Protein AF-A0A6V7VBD2-F1 (afdb_monomer_lite)

Foldseek 3Di:
DVVVVVVVVVVVVVVVVLVVVVVVLVVVLVVLLVVLVVLVVVLVVLQVVLVVVVVVVVVVPPDDDPVVVVVSVVSNLVSVLCVVLSVLVSVLSVVLSVLSVVLSVCVVPDPVVSVVSVVVSVVVSVVSVVVSVVSNCCSPPVSVVVVVVVVVVVCCVVVDDPPPPDDPDDDDDDDDDDADAPPVRHHPPPDPDVVVVVVVVVVVVVVVD

Organism: Meloidogyne enterolobii (NCBI:txid390850)

Structure (mmCIF, N/CA/C/O backbone):
data_AF-A0A6V7VBD2-F1
#
_entry.id   AF-A0A6V7VBD2-F1
#
loop_
_atom_site.group_PDB
_atom_site.id
_atom_site.type_symbol
_atom_site.label_atom_id
_atom_site.label_alt_id
_atom_site.label_comp_id
_atom_site.label_asym_id
_atom_site.label_entity_id
_atom_site.label_seq_id
_atom_site.pdbx_PDB_ins_code
_atom_site.Cartn_x
_atom_site.Cartn_y
_atom_site.Cartn_z
_atom_site.occupancy
_atom_site.B_iso_or_equiv
_atom_site.auth_seq_id
_atom_site.auth_comp_id
_atom_site.auth_asym_id
_atom_site.auth_atom_id
_atom_site.pdbx_PDB_model_num
ATOM 1 N N . MET A 1 1 ? 33.520 -13.425 -42.371 1.00 78.75 1 MET A N 1
ATOM 2 C CA . MET A 1 1 ? 32.574 -14.532 -42.103 1.00 78.75 1 MET A CA 1
ATOM 3 C C . MET A 1 1 ? 32.460 -14.861 -40.609 1.00 78.75 1 MET A C 1
ATOM 5 O O . MET A 1 1 ? 31.347 -14.909 -40.110 1.00 78.75 1 MET A O 1
ATOM 9 N N . PHE A 1 2 ? 33.562 -15.017 -39.861 1.00 81.12 2 PHE A N 1
ATOM 10 C CA . PHE A 1 2 ? 33.492 -15.293 -38.412 1.00 81.12 2 PHE A CA 1
ATOM 11 C C . PHE A 1 2 ? 32.883 -14.134 -37.589 1.00 81.12 2 PHE A C 1
ATOM 13 O O . PHE A 1 2 ? 31.961 -14.345 -36.810 1.00 81.12 2 PHE A O 1
ATOM 20 N N . LEU A 1 3 ? 33.304 -12.888 -37.846 1.00 81.69 3 LEU A N 1
ATOM 21 C CA . LEU A 1 3 ? 32.742 -11.686 -37.201 1.00 81.69 3 LEU A CA 1
ATOM 22 C C . LEU A 1 3 ? 31.244 -11.480 -37.484 1.00 81.69 3 LEU A C 1
ATOM 24 O O . LEU A 1 3 ? 30.490 -11.112 -36.589 1.00 81.69 3 LEU A O 1
ATOM 28 N N . SER A 1 4 ? 30.791 -11.750 -38.712 1.00 79.00 4 SER A N 1
ATOM 29 C CA . SER A 1 4 ? 29.371 -11.644 -39.073 1.00 79.00 4 SER A CA 1
ATOM 30 C C . SER A 1 4 ? 28.524 -12.712 -38.378 1.00 79.00 4 SER A C 1
ATOM 32 O O . SER A 1 4 ? 27.417 -12.417 -37.945 1.00 79.00 4 SER A O 1
ATOM 34 N N . PHE A 1 5 ? 29.059 -13.926 -38.211 1.00 83.31 5 PHE A N 1
ATOM 35 C CA . PHE A 1 5 ? 28.396 -14.994 -37.462 1.00 83.31 5 PHE A CA 1
ATOM 36 C C . PHE A 1 5 ? 28.310 -14.673 -35.961 1.00 83.31 5 PHE A C 1
ATOM 38 O O . PHE A 1 5 ? 27.252 -14.819 -35.358 1.00 83.31 5 PHE A O 1
ATOM 45 N N . GLN A 1 6 ? 29.391 -14.159 -35.367 1.00 81.12 6 GLN A N 1
ATOM 46 C CA . GLN A 1 6 ? 29.419 -13.769 -33.956 1.00 81.12 6 GLN A CA 1
ATOM 47 C C . GLN A 1 6 ? 28.469 -12.598 -33.651 1.00 81.12 6 GLN A C 1
ATOM 49 O O . GLN A 1 6 ? 27.805 -12.600 -32.613 1.00 81.12 6 GLN A O 1
ATOM 54 N N . ASN A 1 7 ? 28.368 -11.621 -34.560 1.00 81.06 7 ASN A N 1
ATOM 55 C CA . ASN A 1 7 ? 27.419 -10.516 -34.433 1.00 81.06 7 ASN A CA 1
ATOM 56 C C . ASN A 1 7 ? 25.972 -10.993 -34.570 1.00 81.06 7 ASN A C 1
ATOM 58 O O . ASN A 1 7 ? 25.157 -10.623 -33.732 1.00 81.06 7 ASN A O 1
ATOM 62 N N . ALA A 1 8 ? 25.671 -11.853 -35.551 1.00 72.56 8 ALA A N 1
ATOM 63 C CA . ALA A 1 8 ? 24.339 -12.431 -35.713 1.00 72.56 8 ALA A CA 1
ATOM 64 C C . ALA A 1 8 ? 23.919 -13.225 -34.467 1.00 72.56 8 ALA A C 1
ATOM 66 O O . ALA A 1 8 ? 22.863 -12.952 -33.915 1.00 72.56 8 ALA A O 1
ATOM 67 N N . TYR A 1 9 ? 24.781 -14.115 -33.960 1.00 73.19 9 TYR A N 1
ATOM 68 C CA . TYR A 1 9 ? 24.513 -14.906 -32.753 1.00 73.19 9 TYR A CA 1
ATOM 69 C C . TYR A 1 9 ? 24.272 -14.037 -31.509 1.00 73.19 9 TYR A C 1
ATOM 71 O O . TYR A 1 9 ? 23.343 -14.293 -30.745 1.00 73.19 9 TYR A O 1
ATOM 79 N N . ARG A 1 10 ? 25.077 -12.980 -31.306 1.00 73.12 10 ARG A N 1
ATOM 80 C CA . ARG A 1 10 ? 24.830 -12.006 -30.231 1.00 73.12 10 ARG A CA 1
ATOM 81 C C . ARG A 1 10 ? 23.472 -11.338 -30.406 1.00 73.12 10 ARG A C 1
ATOM 83 O O . ARG A 1 10 ? 22.739 -11.228 -29.435 1.00 73.12 10 ARG A O 1
ATOM 90 N N . GLN A 1 11 ? 23.127 -10.913 -31.617 1.00 74.12 11 GLN A N 1
ATOM 91 C CA . GLN A 1 11 ? 21.869 -10.222 -31.882 1.00 74.12 11 GLN A CA 1
ATOM 92 C C . GLN A 1 11 ? 20.648 -11.103 -31.585 1.00 74.12 11 GLN A C 1
ATOM 94 O O . GLN A 1 11 ? 19.707 -10.614 -30.968 1.00 74.12 11 GLN A O 1
ATOM 99 N N . THR A 1 12 ? 20.683 -12.394 -31.934 1.00 71.12 12 THR A N 1
ATOM 100 C CA . THR A 1 12 ? 19.608 -13.340 -31.592 1.00 71.12 12 THR A CA 1
ATOM 101 C C . THR A 1 12 ? 19.524 -13.573 -30.083 1.00 71.12 12 THR A C 1
ATOM 103 O O . THR A 1 12 ? 18.453 -13.439 -29.507 1.00 71.12 12 THR A O 1
ATOM 106 N N . TYR A 1 13 ? 20.658 -13.812 -29.412 1.00 73.00 13 TYR A N 1
ATOM 107 C CA . TYR A 1 13 ? 20.686 -14.054 -27.963 1.00 73.00 13 TYR A CA 1
ATOM 108 C C . TYR A 1 13 ? 20.242 -12.830 -27.137 1.00 73.00 13 TYR A C 1
ATOM 110 O O . TYR A 1 13 ? 19.531 -12.953 -26.137 1.00 73.00 13 TYR A O 1
ATOM 118 N N . TYR A 1 14 ? 20.635 -11.624 -27.557 1.00 74.12 14 TYR A N 1
ATOM 119 C CA . TYR A 1 14 ? 20.160 -10.383 -26.943 1.00 74.12 14 TYR A CA 1
ATOM 120 C C . TYR A 1 14 ? 18.686 -10.117 -27.273 1.00 74.12 14 TYR A C 1
ATOM 122 O O . TYR A 1 14 ? 17.970 -9.599 -26.427 1.00 74.12 14 TYR A O 1
ATOM 130 N N . GLY A 1 15 ? 18.214 -10.501 -28.462 1.00 74.25 15 GLY A N 1
ATOM 131 C CA . GLY A 1 15 ? 16.811 -10.362 -28.852 1.00 74.25 15 GLY A CA 1
ATOM 132 C C . GLY A 1 15 ? 15.881 -11.205 -27.981 1.00 74.25 15 GLY A C 1
ATOM 133 O O . GLY A 1 15 ? 14.932 -10.670 -27.408 1.00 74.25 15 GLY A O 1
ATOM 134 N N . ASP A 1 16 ? 16.207 -12.488 -27.817 1.00 73.38 16 ASP A N 1
ATOM 135 C CA . ASP A 1 16 ? 15.407 -13.419 -27.014 1.00 73.38 16 ASP A CA 1
ATOM 136 C C . ASP A 1 16 ? 15.411 -13.023 -25.527 1.00 73.38 16 ASP A C 1
ATOM 138 O O . ASP A 1 16 ? 14.357 -12.947 -24.898 1.00 73.38 16 ASP A O 1
ATOM 142 N N . SER A 1 17 ? 16.572 -12.645 -24.975 1.00 78.62 17 SER A N 1
ATOM 143 C CA . SER A 1 17 ? 16.652 -12.207 -23.572 1.00 78.62 17 SER A CA 1
ATOM 144 C C . SER A 1 17 ? 15.917 -10.889 -23.298 1.00 78.62 17 SER A C 1
ATOM 146 O O . SER A 1 17 ? 15.304 -10.741 -22.242 1.00 78.62 17 SER A O 1
ATOM 148 N N . VAL A 1 18 ? 15.924 -9.932 -24.232 1.00 76.50 18 VAL A N 1
ATOM 149 C CA . VAL A 1 18 ? 15.164 -8.678 -24.089 1.00 76.50 18 VAL A CA 1
ATOM 150 C C . VAL A 1 18 ? 13.659 -8.935 -24.159 1.00 76.50 18 VAL A C 1
ATOM 152 O O . VAL A 1 18 ? 12.911 -8.341 -23.380 1.00 76.50 18 VAL A O 1
ATOM 155 N N . PHE A 1 19 ? 13.212 -9.830 -25.045 1.00 78.94 19 PHE A N 1
ATOM 156 C CA . PHE A 1 19 ? 11.803 -10.209 -25.138 1.00 78.94 19 PHE A CA 1
ATOM 157 C C . PHE A 1 19 ? 11.305 -10.864 -23.845 1.00 78.94 19 PHE A C 1
ATOM 159 O O . PHE A 1 19 ? 10.278 -10.442 -23.312 1.00 78.94 19 PHE A O 1
ATOM 166 N N . ASP A 1 20 ? 12.055 -11.820 -23.292 1.00 79.25 20 ASP A N 1
ATOM 167 C CA . ASP A 1 20 ? 11.691 -12.496 -22.043 1.00 79.25 20 ASP A CA 1
ATOM 168 C C . ASP A 1 20 ? 11.624 -11.522 -20.859 1.00 79.25 20 ASP A C 1
ATOM 170 O O . ASP A 1 20 ? 10.686 -11.565 -20.057 1.00 79.25 20 ASP A O 1
ATOM 174 N N . VAL A 1 21 ? 12.579 -10.590 -20.766 1.00 77.50 21 VAL A N 1
ATOM 175 C CA . VAL A 1 21 ? 12.588 -9.549 -19.725 1.00 77.50 21 VAL A CA 1
ATOM 176 C C . VAL A 1 21 ? 11.404 -8.596 -19.887 1.00 77.50 21 VAL A C 1
ATOM 178 O O . VAL A 1 21 ? 10.741 -8.266 -18.899 1.00 77.50 21 VAL A O 1
ATOM 181 N N . ALA A 1 22 ? 11.095 -8.167 -21.113 1.00 80.88 22 ALA A N 1
ATOM 182 C CA . ALA A 1 22 ? 9.957 -7.296 -21.387 1.00 80.88 22 ALA A CA 1
ATOM 183 C C . ALA A 1 22 ? 8.626 -7.991 -21.059 1.00 80.88 22 ALA A C 1
ATOM 185 O O . ALA A 1 22 ? 7.777 -7.411 -20.378 1.00 80.88 22 ALA A O 1
ATOM 186 N N . LEU A 1 23 ? 8.470 -9.252 -21.470 1.00 84.75 23 LEU A N 1
ATOM 187 C CA . LEU A 1 23 ? 7.291 -10.064 -21.187 1.00 84.75 23 LEU A CA 1
ATOM 188 C C . LEU A 1 23 ? 7.122 -10.289 -19.680 1.00 84.75 23 LEU A C 1
ATOM 190 O O . LEU A 1 23 ? 6.044 -10.041 -19.141 1.00 84.75 23 LEU A O 1
ATOM 194 N N . GLY A 1 24 ? 8.188 -10.686 -18.980 1.00 82.56 24 GLY A N 1
ATOM 195 C CA . GLY A 1 24 ? 8.179 -10.860 -17.528 1.00 82.56 24 GLY A CA 1
ATOM 196 C C . GLY A 1 24 ? 7.851 -9.566 -16.777 1.00 82.56 24 GLY A C 1
ATOM 197 O O . GLY A 1 24 ? 7.107 -9.587 -15.792 1.00 82.56 24 GLY A O 1
ATOM 198 N N . THR A 1 25 ? 8.325 -8.422 -17.277 1.00 82.12 25 THR A N 1
ATOM 199 C CA . THR A 1 25 ? 8.016 -7.107 -16.701 1.00 82.12 25 THR A CA 1
ATOM 200 C C . THR A 1 25 ? 6.545 -6.744 -16.900 1.00 82.12 25 THR A C 1
ATOM 202 O O . THR A 1 25 ? 5.877 -6.360 -15.940 1.00 82.12 25 THR A O 1
ATOM 205 N N . LEU A 1 26 ? 6.002 -6.939 -18.106 1.00 85.25 26 LEU A N 1
ATOM 206 C CA . LEU A 1 26 ? 4.584 -6.707 -18.396 1.00 85.25 26 LEU A CA 1
ATOM 207 C C . LEU A 1 26 ? 3.674 -7.608 -17.557 1.00 85.25 26 LEU A C 1
ATOM 209 O O . LEU A 1 26 ? 2.723 -7.112 -16.955 1.00 85.25 26 LEU A O 1
ATOM 213 N N . ILE A 1 27 ? 3.978 -8.908 -17.468 1.00 88.62 27 ILE A N 1
ATOM 214 C CA . ILE A 1 27 ? 3.218 -9.857 -16.640 1.00 88.62 27 ILE A CA 1
ATOM 215 C C . ILE A 1 27 ? 3.216 -9.397 -15.182 1.00 88.62 27 ILE A C 1
ATOM 217 O O . ILE A 1 27 ? 2.157 -9.354 -14.557 1.00 88.62 27 ILE A O 1
ATOM 221 N N . THR A 1 28 ? 4.379 -9.002 -14.657 1.00 85.50 28 THR A N 1
ATOM 222 C CA . THR A 1 28 ? 4.499 -8.479 -13.291 1.00 85.50 28 THR A CA 1
ATOM 223 C C . THR A 1 28 ? 3.626 -7.241 -13.087 1.00 85.50 28 THR A C 1
ATOM 225 O O . THR A 1 28 ? 2.872 -7.206 -12.121 1.00 85.50 28 THR A O 1
ATOM 228 N N . ILE A 1 29 ? 3.674 -6.265 -14.001 1.00 86.62 29 ILE A N 1
ATOM 229 C CA . ILE A 1 29 ? 2.894 -5.019 -13.921 1.00 86.62 29 ILE A CA 1
ATOM 230 C C . ILE A 1 29 ? 1.386 -5.290 -13.955 1.00 86.62 29 ILE A C 1
ATOM 232 O O . ILE A 1 29 ? 0.634 -4.767 -13.132 1.00 86.62 29 ILE A O 1
ATOM 236 N N . TYR A 1 30 ? 0.918 -6.103 -14.903 1.00 89.12 30 TYR A N 1
ATOM 237 C CA . TYR A 1 30 ? -0.504 -6.435 -14.985 1.00 89.12 30 TYR A CA 1
ATOM 238 C C . TYR A 1 30 ? -0.957 -7.241 -13.768 1.00 89.12 30 TYR A C 1
ATOM 240 O O . TYR A 1 30 ? -2.042 -6.992 -13.243 1.00 89.12 30 TYR A O 1
ATOM 248 N N . GLY A 1 31 ? -0.113 -8.155 -13.283 1.00 89.75 31 GLY A N 1
ATOM 249 C CA . GLY A 1 31 ? -0.354 -8.914 -12.063 1.00 89.75 31 GLY A CA 1
ATOM 250 C C . GLY A 1 31 ? -0.501 -8.010 -10.839 1.00 89.75 31 GLY A C 1
ATOM 251 O O . GLY A 1 31 ? -1.504 -8.100 -10.132 1.00 89.75 31 GLY A O 1
ATOM 252 N N . THR A 1 32 ? 0.444 -7.097 -10.598 1.00 88.12 32 THR A N 1
ATOM 253 C CA . THR A 1 32 ? 0.388 -6.176 -9.450 1.00 88.12 32 THR A CA 1
ATOM 254 C C . THR A 1 32 ? -0.802 -5.226 -9.524 1.00 88.12 32 THR A C 1
ATOM 256 O O . THR A 1 32 ? -1.473 -5.025 -8.511 1.00 88.12 32 THR A O 1
ATOM 259 N N . LEU A 1 33 ? -1.125 -4.686 -10.704 1.00 89.25 33 LEU A N 1
ATOM 260 C CA . LEU A 1 33 ? -2.315 -3.850 -10.891 1.00 89.25 33 LEU A CA 1
ATOM 261 C C . LEU A 1 33 ? -3.610 -4.631 -10.639 1.00 89.25 33 LEU A C 1
ATOM 263 O O . LEU A 1 33 ? -4.506 -4.125 -9.960 1.00 89.25 33 LEU A O 1
ATOM 267 N N . PHE A 1 34 ? -3.704 -5.867 -11.135 1.00 92.62 34 PHE A N 1
ATOM 268 C CA . PHE A 1 34 ? -4.854 -6.737 -10.895 1.00 92.62 34 PHE A CA 1
ATOM 269 C C . PHE A 1 34 ? -5.051 -7.008 -9.400 1.00 92.62 34 PHE A C 1
ATOM 271 O O . PHE A 1 34 ? -6.155 -6.821 -8.886 1.00 92.62 34 PHE A O 1
ATOM 278 N N . PHE A 1 35 ? -3.988 -7.378 -8.678 1.00 90.25 35 PHE A N 1
ATOM 279 C CA . PHE A 1 35 ? -4.067 -7.600 -7.233 1.00 90.25 35 PHE A CA 1
ATOM 280 C C . PHE A 1 35 ? -4.403 -6.320 -6.458 1.00 90.25 35 PHE A C 1
ATOM 282 O O . PHE A 1 35 ? -5.199 -6.382 -5.524 1.00 90.25 35 PHE A O 1
ATOM 289 N N . GLY A 1 36 ? -3.880 -5.161 -6.869 1.00 88.56 36 GLY A N 1
ATOM 290 C CA . GLY A 1 36 ? -4.234 -3.873 -6.265 1.00 88.56 36 GLY A CA 1
ATOM 291 C C . GLY A 1 36 ? -5.715 -3.514 -6.446 1.00 88.56 36 GLY A C 1
ATOM 292 O O . GLY A 1 36 ? -6.370 -3.055 -5.510 1.00 88.56 36 GLY A O 1
ATOM 293 N N . LEU A 1 37 ? -6.283 -3.769 -7.629 1.00 89.94 37 LEU A N 1
ATOM 294 C CA . LEU A 1 37 ? -7.718 -3.583 -7.876 1.00 89.94 37 LEU A CA 1
ATOM 295 C C . LEU A 1 37 ? -8.569 -4.579 -7.080 1.00 89.94 37 LEU A C 1
ATOM 297 O O . LEU A 1 37 ? -9.596 -4.196 -6.516 1.00 89.94 37 LEU A O 1
ATOM 301 N N . LEU A 1 38 ? -8.136 -5.841 -7.008 1.00 92.31 38 LEU A N 1
ATOM 302 C CA . LEU A 1 38 ? -8.801 -6.882 -6.226 1.00 92.31 38 LEU A CA 1
ATOM 303 C C . LEU A 1 38 ? -8.828 -6.525 -4.733 1.00 92.31 38 LEU A C 1
ATOM 305 O O . LEU A 1 38 ? -9.863 -6.672 -4.088 1.00 92.31 38 LEU A O 1
ATOM 309 N N . GLU A 1 39 ? -7.724 -6.004 -4.197 1.00 88.69 39 GLU A N 1
ATOM 310 C CA . GLU A 1 39 ? -7.624 -5.518 -2.820 1.00 88.69 39 GLU A CA 1
ATOM 311 C C . GLU A 1 39 ? -8.666 -4.421 -2.545 1.00 88.69 39 GLU A C 1
ATOM 313 O O . GLU A 1 39 ? -9.480 -4.557 -1.625 1.00 88.69 39 GLU A O 1
ATOM 318 N N . ILE A 1 40 ? -8.728 -3.383 -3.392 1.00 88.75 40 ILE A N 1
ATOM 319 C CA . ILE A 1 40 ? -9.741 -2.320 -3.281 1.00 88.75 40 ILE A CA 1
ATOM 320 C C . ILE A 1 40 ? -11.160 -2.887 -3.357 1.00 88.75 40 ILE A C 1
ATOM 322 O O . ILE A 1 40 ? -12.021 -2.479 -2.572 1.00 88.75 40 ILE A O 1
ATOM 326 N N . ALA A 1 41 ? -11.417 -3.822 -4.272 1.00 91.25 41 ALA A N 1
ATOM 327 C CA . ALA A 1 41 ? -12.729 -4.436 -4.433 1.00 91.25 4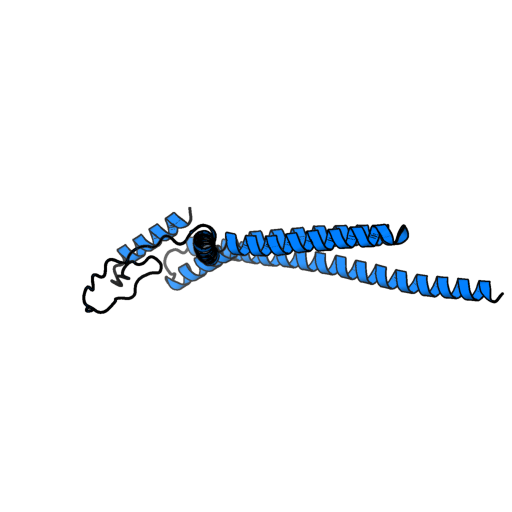1 ALA A CA 1
ATOM 328 C C . ALA A 1 41 ? -13.153 -5.213 -3.177 1.00 91.25 41 ALA A C 1
ATOM 330 O O . ALA A 1 41 ? -14.280 -5.044 -2.709 1.00 91.25 41 ALA A O 1
ATOM 331 N N . ILE A 1 42 ? -12.249 -6.000 -2.582 1.00 89.94 42 ILE A N 1
ATOM 332 C CA . ILE A 1 42 ? -12.499 -6.749 -1.341 1.00 89.94 42 ILE A CA 1
ATOM 333 C C . ILE A 1 42 ? -12.829 -5.791 -0.194 1.00 89.94 42 ILE A C 1
ATOM 335 O O . ILE A 1 42 ? -13.811 -5.990 0.520 1.00 89.94 42 ILE A O 1
ATOM 339 N N . ILE A 1 43 ? -12.058 -4.717 -0.028 1.00 86.69 43 ILE A N 1
ATOM 340 C CA . ILE A 1 43 ? -12.291 -3.736 1.042 1.00 86.69 43 ILE A CA 1
ATOM 341 C C . ILE A 1 43 ? -13.598 -2.979 0.815 1.00 86.69 43 ILE A C 1
ATOM 343 O O . ILE A 1 43 ? -14.362 -2.764 1.759 1.00 86.69 43 ILE A O 1
ATOM 347 N N . GLY A 1 44 ? -13.875 -2.595 -0.432 1.00 87.69 44 GLY A N 1
ATOM 348 C CA . GLY A 1 44 ? -15.133 -1.973 -0.831 1.00 87.69 44 GLY A CA 1
ATOM 349 C C . GLY A 1 44 ? -16.325 -2.873 -0.515 1.00 87.69 44 GLY A C 1
ATOM 350 O O . GLY A 1 44 ? -17.295 -2.414 0.089 1.00 87.69 44 GLY A O 1
ATOM 351 N N . TYR A 1 45 ? -16.218 -4.165 -0.830 1.00 90.81 45 TYR A N 1
ATOM 352 C CA . TYR A 1 45 ? -17.228 -5.169 -0.514 1.00 90.81 45 TYR A CA 1
ATOM 353 C C . TYR A 1 45 ? -17.421 -5.345 0.998 1.00 90.81 45 TYR A C 1
ATOM 355 O O . TYR A 1 45 ? -18.555 -5.303 1.471 1.00 90.81 45 TYR A O 1
ATOM 363 N N . ILE A 1 46 ? -16.340 -5.465 1.778 1.00 86.38 46 ILE A N 1
ATOM 364 C CA . ILE A 1 46 ? -16.407 -5.548 3.248 1.00 86.38 46 ILE A CA 1
ATOM 365 C C . ILE A 1 46 ? -17.086 -4.298 3.822 1.00 86.38 46 ILE A C 1
ATOM 367 O O . ILE A 1 46 ? -17.969 -4.404 4.676 1.00 86.38 46 ILE A O 1
ATOM 371 N N . GLY A 1 47 ? -16.716 -3.111 3.338 1.00 84.31 47 GLY A N 1
ATOM 372 C CA . GLY A 1 47 ? -17.318 -1.845 3.750 1.00 84.31 47 GLY A CA 1
ATOM 373 C C . GLY A 1 47 ? -18.809 -1.772 3.417 1.00 84.31 47 GLY A C 1
ATOM 374 O O . GLY A 1 47 ? -19.618 -1.405 4.272 1.00 84.31 47 GLY A O 1
ATOM 375 N N . TYR A 1 48 ? -19.188 -2.174 2.202 1.00 87.50 48 TYR A N 1
ATOM 376 C CA . TYR A 1 48 ? -20.580 -2.244 1.764 1.00 87.50 48 TYR A CA 1
ATOM 377 C C . TYR A 1 48 ? -21.396 -3.242 2.596 1.00 87.50 48 TYR A C 1
ATOM 379 O O . TYR A 1 48 ? -22.472 -2.898 3.091 1.00 87.50 48 TYR A O 1
ATOM 387 N N . TYR A 1 49 ? -20.876 -4.453 2.806 1.00 87.06 49 TYR A N 1
ATOM 388 C CA . TYR A 1 49 ? -21.523 -5.494 3.602 1.00 87.06 49 TYR A CA 1
ATOM 389 C C . TYR A 1 49 ? -21.728 -5.044 5.052 1.00 87.06 49 TYR A C 1
ATOM 391 O O . TYR A 1 49 ? -22.836 -5.151 5.581 1.00 87.06 49 TYR A O 1
ATOM 399 N N . ASN A 1 50 ? -20.699 -4.466 5.679 1.00 81.50 50 ASN A N 1
ATOM 400 C CA . ASN A 1 50 ? -20.785 -3.962 7.048 1.00 81.50 50 ASN A CA 1
ATOM 401 C C . ASN A 1 50 ? -21.805 -2.825 7.173 1.00 81.50 50 ASN A C 1
ATOM 403 O O . ASN A 1 50 ? -22.593 -2.822 8.117 1.00 81.50 50 ASN A O 1
ATOM 407 N N . ASN A 1 51 ? -21.845 -1.898 6.212 1.00 81.00 51 ASN A N 1
ATOM 408 C CA . ASN A 1 51 ? -22.802 -0.792 6.223 1.00 81.00 51 ASN A CA 1
ATOM 409 C C . ASN A 1 51 ? -24.246 -1.280 6.009 1.00 81.00 51 ASN A C 1
ATOM 411 O O . ASN A 1 51 ? -25.160 -0.853 6.712 1.00 81.00 51 ASN A O 1
ATOM 415 N N . THR A 1 52 ? -24.457 -2.219 5.085 1.00 85.44 52 THR A N 1
ATOM 416 C CA . THR A 1 52 ? -25.773 -2.825 4.836 1.00 85.44 52 THR A CA 1
ATOM 417 C C . THR A 1 52 ? -26.262 -3.591 6.061 1.00 85.44 52 THR A C 1
ATOM 419 O O . THR A 1 52 ? -27.384 -3.376 6.518 1.00 85.44 52 THR A O 1
ATOM 422 N N . LYS A 1 53 ? -25.402 -4.422 6.662 1.00 81.19 53 LYS A N 1
ATOM 423 C CA . LYS A 1 53 ? -25.723 -5.170 7.882 1.00 81.19 53 LYS A CA 1
ATOM 424 C C . LYS A 1 53 ? -25.982 -4.245 9.066 1.00 81.19 53 LYS A C 1
ATOM 426 O O . LYS A 1 53 ? -26.879 -4.529 9.854 1.00 81.19 53 LYS A O 1
ATOM 431 N N . TYR A 1 54 ? -25.246 -3.138 9.173 1.00 76.06 54 TYR A N 1
ATOM 432 C CA . TYR A 1 54 ? -25.502 -2.106 10.173 1.00 76.06 54 TYR A CA 1
ATOM 433 C C . TYR A 1 54 ? -26.892 -1.505 9.984 1.00 76.06 54 TYR A C 1
ATOM 435 O O . TYR A 1 54 ? -27.714 -1.644 10.878 1.00 76.06 54 TYR A O 1
ATOM 443 N N . LYS A 1 55 ? -27.210 -0.959 8.803 1.00 79.31 55 LYS A N 1
ATOM 444 C CA . LYS A 1 55 ? -28.527 -0.361 8.519 1.00 79.31 55 LYS A CA 1
ATOM 445 C C . LYS A 1 55 ? -29.685 -1.320 8.803 1.00 79.31 55 LYS A C 1
ATOM 447 O O . LYS A 1 55 ? -30.667 -0.932 9.431 1.00 79.31 55 LYS A O 1
ATOM 452 N N . LEU A 1 56 ? -29.549 -2.576 8.385 1.00 79.12 56 LEU A N 1
ATOM 453 C CA . LEU A 1 56 ? -30.587 -3.594 8.541 1.00 79.12 56 LEU A CA 1
ATOM 454 C C . LEU A 1 56 ? -30.770 -4.007 10.014 1.00 79.12 56 LEU A C 1
ATOM 456 O O . LEU A 1 56 ? -31.897 -4.162 10.479 1.00 79.12 56 LEU A O 1
ATOM 460 N N . LYS A 1 57 ? -29.677 -4.104 10.786 1.00 68.38 57 LYS A N 1
ATOM 461 C CA . LYS A 1 57 ? -29.723 -4.391 12.231 1.00 68.38 57 LYS A CA 1
ATOM 462 C C . LYS A 1 57 ? -30.158 -3.192 13.075 1.00 68.38 57 LYS A C 1
ATOM 464 O O . LYS A 1 57 ? -30.827 -3.386 14.086 1.00 68.38 57 LYS A O 1
ATOM 469 N N . THR A 1 58 ? -29.822 -1.966 12.673 1.00 66.56 58 THR A N 1
ATOM 470 C CA . THR A 1 58 ? -30.331 -0.744 13.310 1.00 66.56 58 THR A CA 1
ATOM 471 C C . THR A 1 58 ? -31.836 -0.618 13.106 1.00 66.56 58 THR A C 1
ATOM 473 O O . THR A 1 58 ? -32.503 -0.083 13.969 1.00 66.56 58 THR A O 1
ATOM 476 N N . PHE A 1 59 ? -32.411 -1.150 12.027 1.00 65.50 59 PHE A N 1
ATOM 477 C CA . PHE A 1 59 ? -33.866 -1.164 11.850 1.00 65.50 59 PHE A CA 1
ATOM 478 C C . PHE A 1 59 ? -34.574 -2.180 12.776 1.00 65.50 59 PHE A C 1
ATOM 480 O O . PHE A 1 59 ? -35.666 -1.921 13.274 1.00 65.50 59 PHE A O 1
ATOM 487 N N . LEU A 1 60 ? -33.933 -3.312 13.091 1.00 67.69 60 LEU A N 1
ATOM 488 C CA . LEU A 1 60 ? -34.477 -4.403 13.922 1.00 67.69 60 LEU A CA 1
ATOM 489 C C . LEU A 1 60 ? -34.131 -4.257 15.425 1.00 67.69 60 LEU A C 1
ATOM 491 O O . LEU A 1 60 ? -33.684 -5.208 16.069 1.00 67.69 60 LEU A O 1
ATOM 495 N N . TYR A 1 61 ? -34.348 -3.065 15.995 1.00 56.34 61 TYR A N 1
ATOM 496 C CA . TYR A 1 61 ? -33.813 -2.571 17.286 1.00 56.34 61 TYR A CA 1
ATOM 497 C C . TYR A 1 61 ? -33.950 -3.481 18.533 1.00 56.34 61 TYR A C 1
ATOM 499 O O . TYR A 1 61 ? -33.232 -3.270 19.515 1.00 56.34 61 TYR A O 1
ATOM 507 N N . PHE A 1 62 ? -34.821 -4.493 18.533 1.00 55.56 62 PHE A N 1
ATOM 508 C CA . PHE A 1 62 ? -35.311 -5.134 19.761 1.00 55.56 62 PHE A CA 1
ATOM 509 C C . PHE A 1 62 ? -34.652 -6.456 20.193 1.00 55.56 62 PHE A C 1
ATOM 511 O O . PHE A 1 62 ? -34.967 -6.935 21.278 1.00 55.56 62 PHE A O 1
ATOM 518 N N . LYS A 1 63 ? -33.740 -7.064 19.415 1.00 59.66 63 LYS A N 1
ATOM 519 C CA . LYS A 1 63 ? -33.267 -8.442 19.713 1.00 59.66 63 LYS A CA 1
ATOM 520 C C . LYS A 1 63 ? -31.754 -8.681 19.753 1.00 59.66 63 LYS A C 1
ATOM 522 O O . LYS A 1 63 ? -31.329 -9.832 19.779 1.00 59.66 63 LYS A O 1
ATOM 527 N N . HIS A 1 64 ? -30.928 -7.637 19.767 1.00 61.91 64 HIS A N 1
ATOM 528 C CA . HIS A 1 64 ? -29.472 -7.825 19.746 1.00 61.91 64 HIS A CA 1
ATOM 529 C C . HIS A 1 64 ? -28.845 -7.880 21.138 1.00 61.91 64 HIS A C 1
ATOM 531 O O . HIS A 1 64 ? -29.059 -6.987 21.958 1.00 61.91 64 HIS A O 1
ATOM 537 N N . SER A 1 65 ? -27.993 -8.887 21.350 1.00 76.12 65 SER A N 1
ATOM 538 C CA . SER A 1 65 ? -27.092 -8.940 22.499 1.00 76.12 65 SER A CA 1
ATOM 539 C C . SER A 1 65 ? -26.081 -7.785 22.439 1.00 76.12 65 SER A C 1
ATOM 541 O O . SER A 1 65 ? -25.655 -7.354 21.362 1.00 76.12 65 SER A O 1
ATOM 543 N N . LEU A 1 66 ? -25.682 -7.273 23.606 1.00 75.19 66 LEU A N 1
ATOM 544 C CA . LEU A 1 66 ? -24.676 -6.207 23.732 1.00 75.19 66 LEU A CA 1
ATOM 545 C C . LEU A 1 66 ? -23.356 -6.563 23.024 1.00 75.19 66 LEU A C 1
ATOM 547 O O . LEU A 1 66 ? -22.745 -5.701 22.393 1.00 75.19 66 LEU A O 1
ATOM 551 N N . SER A 1 67 ? -22.968 -7.841 23.064 1.00 80.19 67 SER A N 1
ATOM 552 C CA . SER A 1 67 ? -21.758 -8.358 22.414 1.00 80.19 67 SER A CA 1
ATOM 553 C C . SER A 1 67 ? -21.765 -8.138 20.897 1.00 80.19 67 SER A C 1
ATOM 555 O O . SER A 1 67 ? -20.789 -7.645 20.331 1.00 80.19 67 SER A O 1
ATOM 557 N N . GLU A 1 68 ? -22.889 -8.402 20.223 1.00 76.25 68 GLU A N 1
ATOM 558 C CA . GLU A 1 68 ? -22.980 -8.222 18.769 1.00 76.25 68 GLU A CA 1
ATOM 559 C C . GLU A 1 68 ? -22.860 -6.758 18.341 1.00 76.25 68 GLU A C 1
ATOM 561 O O . GLU A 1 68 ? -22.261 -6.456 17.307 1.00 76.25 68 GLU A O 1
ATOM 566 N N . ARG A 1 69 ? -23.433 -5.840 19.128 1.00 76.50 69 ARG A N 1
ATOM 567 C CA . ARG A 1 69 ? -23.342 -4.397 18.860 1.00 76.50 69 ARG A CA 1
ATOM 568 C C . ARG A 1 69 ? -21.904 -3.912 19.000 1.00 76.50 69 ARG A C 1
ATOM 570 O O . ARG A 1 69 ? -21.442 -3.130 18.171 1.00 76.50 69 ARG A O 1
ATOM 577 N N . TYR A 1 70 ? -21.202 -4.411 20.014 1.00 81.88 70 TYR A N 1
ATOM 578 C CA . TYR A 1 70 ? -19.795 -4.108 20.230 1.00 81.88 70 TYR A CA 1
ATOM 579 C C . TYR A 1 70 ? -18.921 -4.612 19.075 1.00 81.88 70 TYR A C 1
ATOM 581 O O . TYR A 1 70 ? -18.197 -3.818 18.482 1.00 81.88 70 TYR A O 1
ATOM 589 N N . GLN A 1 71 ? -19.051 -5.884 18.680 1.00 81.50 71 GLN A N 1
ATOM 590 C CA . GLN A 1 71 ? -18.281 -6.453 17.565 1.00 81.50 71 GLN A CA 1
ATOM 591 C C . GLN A 1 71 ? -18.507 -5.702 16.249 1.00 81.50 71 GLN A C 1
ATOM 593 O O . GLN A 1 71 ? -17.568 -5.451 15.497 1.00 81.50 71 GLN A O 1
ATOM 598 N N . LEU A 1 72 ? -19.755 -5.319 15.961 1.00 79.94 72 LEU A N 1
ATOM 599 C CA . LEU A 1 72 ? -20.073 -4.573 14.747 1.00 79.94 72 LEU A CA 1
ATOM 600 C C . LEU A 1 72 ? -19.460 -3.166 14.766 1.00 79.94 72 LEU A C 1
ATOM 602 O O . LEU A 1 72 ? -18.906 -2.733 13.757 1.00 79.94 72 LEU A O 1
ATOM 606 N N . SER A 1 73 ? -19.539 -2.474 15.906 1.00 79.69 73 SER A N 1
ATOM 607 C CA . SER A 1 73 ? -18.911 -1.162 16.093 1.00 79.69 73 SER A CA 1
ATOM 608 C C . SER A 1 73 ? -17.393 -1.242 15.924 1.00 79.69 73 SER A C 1
ATOM 610 O O . SER A 1 73 ? -16.800 -0.448 15.191 1.00 79.69 73 SER A O 1
ATOM 612 N N . GLU A 1 74 ? -16.775 -2.265 16.515 1.00 82.19 74 GLU A N 1
ATOM 613 C CA . GLU A 1 74 ? -15.340 -2.507 16.409 1.00 82.19 74 GLU A CA 1
ATOM 614 C C . GLU A 1 74 ? -14.917 -2.759 14.955 1.00 82.19 74 GLU A C 1
ATOM 616 O O . GLU A 1 74 ? -14.014 -2.096 14.454 1.00 82.19 74 GLU A O 1
ATOM 621 N N . ASN A 1 75 ? -15.641 -3.606 14.219 1.00 81.75 75 ASN A N 1
ATOM 622 C CA . ASN A 1 75 ? -15.352 -3.878 12.808 1.00 81.75 75 ASN A CA 1
ATOM 623 C C . ASN A 1 75 ? -15.458 -2.624 11.923 1.00 81.75 75 ASN A C 1
ATOM 625 O O . ASN A 1 75 ? -14.644 -2.428 11.017 1.00 81.75 75 ASN A O 1
ATOM 629 N N . ILE A 1 76 ? -16.445 -1.754 12.173 1.00 81.06 76 ILE A N 1
ATOM 630 C CA . ILE A 1 76 ? -16.588 -0.477 11.454 1.00 81.06 76 ILE A CA 1
ATOM 631 C C . ILE A 1 76 ? -15.406 0.442 11.770 1.00 81.06 76 ILE A C 1
ATOM 633 O O . ILE A 1 76 ? -14.850 1.070 10.862 1.00 81.06 76 ILE A O 1
ATOM 637 N N . ARG A 1 77 ? -14.999 0.502 13.041 1.00 82.94 77 ARG A N 1
ATOM 638 C CA . ARG A 1 77 ? -13.842 1.279 13.488 1.00 82.94 77 ARG A CA 1
ATOM 639 C C . ARG A 1 77 ? -12.565 0.804 12.801 1.00 82.94 77 ARG A C 1
ATOM 641 O O . ARG A 1 77 ? -11.888 1.616 12.174 1.00 82.94 77 ARG A O 1
ATOM 648 N N . THR A 1 78 ? -12.273 -0.493 12.847 1.00 83.62 78 THR A N 1
ATOM 649 C CA . THR A 1 78 ? -11.096 -1.085 12.199 1.00 83.62 78 THR A CA 1
ATOM 650 C C . THR A 1 78 ? -11.117 -0.863 10.686 1.00 83.62 78 THR A C 1
ATOM 652 O O . THR A 1 78 ? -10.109 -0.472 10.103 1.00 83.62 78 THR A O 1
ATOM 655 N N . SER A 1 79 ? -12.274 -1.017 10.035 1.00 81.25 79 SER A N 1
ATOM 656 C CA . SER A 1 79 ? -12.411 -0.762 8.596 1.00 81.25 79 SER A CA 1
ATOM 657 C C . SER A 1 79 ? -12.096 0.695 8.232 1.00 81.25 79 SER A C 1
ATOM 659 O O . SER A 1 79 ? -11.362 0.951 7.274 1.00 81.25 79 SER A O 1
ATOM 661 N N . ARG A 1 80 ? -12.578 1.663 9.025 1.00 83.19 80 ARG A N 1
ATOM 662 C CA . ARG A 1 80 ? -12.282 3.091 8.825 1.00 83.19 80 ARG A CA 1
ATOM 663 C C . ARG A 1 80 ? -10.791 3.398 8.993 1.00 83.19 80 ARG A C 1
ATOM 665 O O . ARG A 1 80 ? -10.272 4.238 8.265 1.00 83.19 80 ARG A O 1
ATOM 672 N N . GLN A 1 81 ? -10.116 2.711 9.914 1.00 84.62 81 GLN A N 1
ATOM 673 C CA . GLN A 1 81 ? -8.677 2.862 10.161 1.00 84.62 81 GLN A CA 1
ATOM 674 C C . GLN A 1 81 ? -7.817 2.272 9.042 1.00 84.62 81 GLN A C 1
ATOM 676 O O . GLN A 1 81 ? -6.788 2.845 8.700 1.00 84.62 81 GLN A O 1
ATOM 681 N N . LEU A 1 82 ? -8.236 1.148 8.460 1.00 83.88 82 LEU A N 1
ATOM 682 C CA . LEU A 1 82 ? -7.489 0.475 7.398 1.00 83.88 82 LEU A CA 1
ATOM 683 C C . LEU A 1 82 ? -7.672 1.131 6.024 1.00 83.88 82 LEU A C 1
ATOM 685 O O . LEU A 1 82 ? -6.760 1.095 5.201 1.00 83.88 82 LEU A O 1
ATOM 689 N N . LYS A 1 83 ? -8.826 1.762 5.770 1.00 86.06 83 LYS A N 1
ATOM 690 C CA . LYS A 1 83 ? -9.132 2.424 4.492 1.00 86.06 83 LYS A CA 1
ATOM 691 C C . LYS A 1 83 ? -8.018 3.362 3.978 1.00 86.06 83 LYS A C 1
ATOM 693 O O . LYS A 1 83 ? -7.636 3.193 2.822 1.00 86.06 83 LYS A O 1
ATOM 698 N N . PRO A 1 84 ? -7.490 4.333 4.755 1.00 87.12 84 PRO A N 1
ATOM 699 C CA . PRO A 1 84 ? -6.431 5.218 4.263 1.00 87.12 84 PRO A CA 1
ATOM 700 C C . 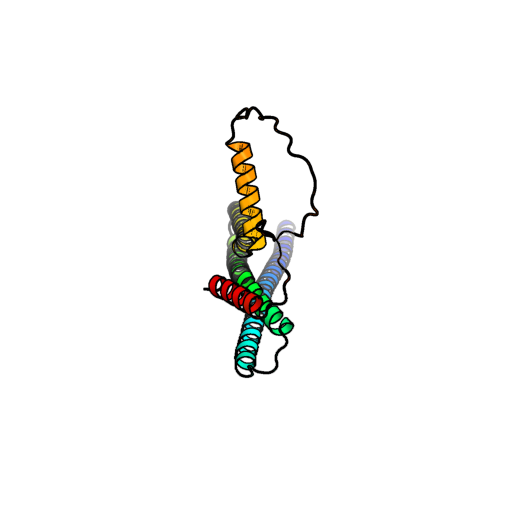PRO A 1 84 ? -5.143 4.458 3.921 1.00 87.12 84 PRO A C 1
ATOM 702 O O . PRO A 1 84 ? -4.513 4.766 2.914 1.00 87.12 84 PRO A O 1
ATOM 705 N N . THR A 1 85 ? -4.792 3.432 4.700 1.00 87.81 85 THR A N 1
ATOM 706 C CA . THR A 1 85 ? -3.621 2.580 4.454 1.00 87.81 85 THR A CA 1
ATOM 707 C C . THR A 1 85 ? -3.723 1.876 3.105 1.00 87.81 85 THR A C 1
ATOM 709 O O . THR A 1 85 ? -2.781 1.912 2.320 1.00 87.81 85 THR A O 1
ATOM 712 N N . PHE A 1 86 ? -4.885 1.297 2.804 1.00 86.69 86 PHE A N 1
ATOM 713 C CA . PHE A 1 86 ? -5.118 0.609 1.538 1.00 86.69 86 PHE A CA 1
ATOM 714 C C . PHE A 1 86 ? -5.146 1.552 0.334 1.00 86.69 86 PHE A C 1
ATOM 716 O O . PHE A 1 86 ? -4.585 1.233 -0.709 1.00 86.69 86 PHE A O 1
ATOM 723 N N . ILE A 1 87 ? -5.742 2.740 0.478 1.00 87.94 87 ILE A N 1
ATOM 724 C CA . ILE A 1 87 ? -5.709 3.763 -0.579 1.00 87.94 87 ILE A CA 1
ATOM 725 C C . ILE A 1 87 ? -4.261 4.164 -0.877 1.00 87.94 87 ILE A C 1
ATOM 727 O O . ILE A 1 87 ? -3.869 4.245 -2.039 1.00 87.94 87 ILE A O 1
ATOM 731 N N . LEU A 1 88 ? -3.455 4.385 0.162 1.00 88.44 88 LEU A N 1
ATOM 732 C CA . LEU A 1 88 ? -2.061 4.787 0.005 1.00 88.44 88 LEU A CA 1
ATOM 733 C C . LEU A 1 88 ? -1.203 3.661 -0.592 1.00 88.44 88 LEU A C 1
ATOM 735 O O . LEU A 1 88 ? -0.361 3.928 -1.448 1.00 88.44 88 LEU A O 1
ATOM 739 N N . HIS A 1 89 ? -1.464 2.408 -0.210 1.00 87.56 89 HIS A N 1
ATOM 740 C CA . HIS A 1 89 ? -0.849 1.229 -0.821 1.00 87.56 89 HIS A CA 1
ATOM 741 C C . HIS A 1 89 ? -1.169 1.132 -2.319 1.00 87.56 89 HIS A C 1
ATOM 743 O O . HIS A 1 89 ? -0.265 0.976 -3.136 1.00 87.56 89 HIS A O 1
ATOM 749 N N . PHE A 1 90 ? -2.432 1.317 -2.702 1.00 88.25 90 PHE A N 1
ATOM 750 C CA . PHE A 1 90 ? -2.831 1.277 -4.105 1.00 88.25 90 PHE A CA 1
ATOM 751 C C . PHE A 1 90 ? -2.213 2.408 -4.937 1.00 88.25 90 PHE A C 1
ATOM 753 O O . PHE A 1 90 ? -1.721 2.168 -6.038 1.00 88.25 90 PHE A O 1
ATOM 760 N N . ILE A 1 91 ? -2.175 3.634 -4.402 1.00 88.50 91 ILE A N 1
ATOM 761 C CA . ILE A 1 91 ? -1.484 4.758 -5.052 1.00 88.50 91 ILE A CA 1
ATOM 762 C C . ILE A 1 91 ? -0.002 4.422 -5.260 1.00 88.50 91 ILE A C 1
ATOM 764 O O . ILE A 1 91 ? 0.534 4.677 -6.338 1.00 88.50 91 ILE A O 1
ATOM 768 N N . ASN A 1 92 ? 0.646 3.804 -4.268 1.00 87.56 92 ASN A N 1
ATOM 769 C CA . ASN A 1 92 ? 2.029 3.355 -4.391 1.00 87.56 92 ASN A CA 1
ATOM 770 C C . ASN A 1 92 ? 2.195 2.321 -5.518 1.00 87.56 92 ASN A C 1
ATOM 772 O O . ASN A 1 92 ? 3.091 2.474 -6.340 1.00 87.56 92 ASN A O 1
ATOM 776 N N . ILE A 1 93 ? 1.295 1.334 -5.629 1.00 88.38 93 ILE A N 1
ATOM 777 C CA . ILE A 1 93 ? 1.313 0.360 -6.736 1.00 88.38 93 ILE A CA 1
ATOM 778 C C . ILE A 1 93 ? 1.228 1.066 -8.094 1.00 88.38 93 ILE A C 1
ATOM 780 O O . ILE A 1 93 ? 1.999 0.727 -8.994 1.00 88.38 93 ILE A O 1
ATOM 784 N N . ILE A 1 94 ? 0.329 2.046 -8.257 1.00 89.06 94 ILE A N 1
ATOM 785 C CA . ILE A 1 94 ? 0.189 2.800 -9.514 1.00 89.06 94 ILE A CA 1
ATOM 786 C C . ILE A 1 94 ? 1.485 3.540 -9.844 1.00 89.06 94 ILE A C 1
ATOM 788 O O . ILE A 1 94 ? 1.974 3.437 -10.968 1.00 89.06 94 ILE A O 1
ATOM 792 N N . ILE A 1 95 ? 2.044 4.272 -8.877 1.00 86.75 95 ILE A N 1
ATOM 793 C CA . ILE A 1 95 ? 3.267 5.055 -9.079 1.00 86.75 95 ILE A CA 1
ATOM 794 C C . ILE A 1 95 ? 4.429 4.125 -9.432 1.00 86.75 95 ILE A C 1
ATOM 796 O O . ILE A 1 95 ? 5.073 4.331 -10.458 1.00 86.75 95 ILE A O 1
ATOM 800 N N . SER A 1 96 ? 4.669 3.075 -8.641 1.00 85.19 96 SER A N 1
ATOM 801 C CA . SER A 1 96 ? 5.747 2.116 -8.892 1.00 85.19 96 SER A CA 1
ATOM 802 C C . SER A 1 96 ? 5.600 1.452 -10.260 1.00 85.19 96 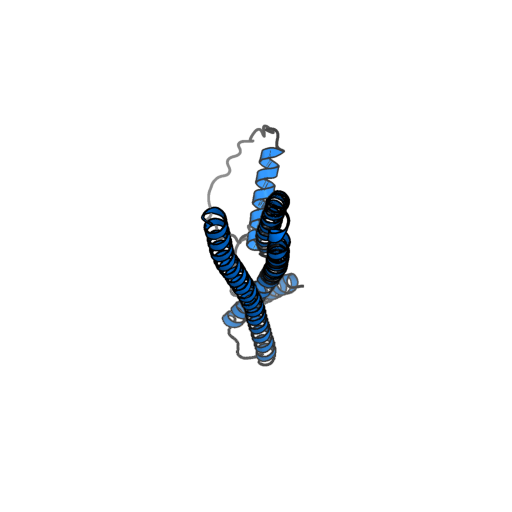SER A C 1
ATOM 804 O O . SER A 1 96 ? 6.558 1.439 -11.026 1.00 85.19 96 SER A O 1
ATOM 806 N N . SER A 1 97 ? 4.396 0.985 -10.610 1.00 86.50 97 SER A N 1
ATOM 807 C CA . SER A 1 97 ? 4.133 0.358 -11.914 1.00 86.50 97 SER A CA 1
ATOM 808 C C . SER A 1 97 ? 4.355 1.338 -13.067 1.00 86.50 97 SER A C 1
ATOM 810 O O . SER A 1 97 ? 4.978 0.984 -14.065 1.00 86.50 97 SER A O 1
ATOM 812 N N . GLY A 1 98 ? 3.899 2.585 -12.919 1.00 85.50 98 GLY A N 1
ATOM 813 C CA . GLY A 1 98 ? 4.103 3.642 -13.907 1.00 85.50 98 GLY A CA 1
ATOM 814 C C . GLY A 1 98 ? 5.582 3.929 -14.152 1.00 85.50 98 GLY A C 1
ATOM 815 O O . GLY A 1 98 ? 6.006 4.007 -15.305 1.00 85.50 98 GLY A O 1
ATOM 816 N N . VAL A 1 99 ? 6.394 4.016 -13.092 1.00 83.38 99 VAL A N 1
ATOM 817 C CA . VAL A 1 99 ? 7.833 4.230 -13.273 1.00 83.38 99 VAL A CA 1
ATOM 818 C C . VAL A 1 99 ? 8.521 3.000 -13.864 1.00 83.38 99 VAL A C 1
ATOM 820 O O . VAL A 1 99 ? 9.385 3.164 -14.721 1.00 83.38 99 VAL A O 1
ATOM 823 N N . THR A 1 100 ? 8.123 1.780 -13.488 1.00 81.69 100 THR A N 1
ATOM 824 C CA . THR A 1 100 ? 8.651 0.557 -14.113 1.00 81.69 100 THR A CA 1
ATOM 825 C C . THR A 1 100 ? 8.391 0.541 -15.619 1.00 81.69 100 THR A C 1
ATOM 827 O O . THR A 1 100 ? 9.316 0.257 -16.373 1.00 81.69 100 THR A O 1
ATOM 830 N N . ILE A 1 101 ? 7.191 0.926 -16.073 1.00 81.69 101 ILE A N 1
ATOM 831 C CA . ILE A 1 101 ? 6.878 1.039 -17.508 1.00 81.69 101 ILE A CA 1
ATOM 832 C C . ILE A 1 101 ? 7.824 2.034 -18.190 1.00 81.69 101 ILE A C 1
ATOM 834 O O . ILE A 1 101 ? 8.443 1.702 -19.198 1.00 81.69 101 ILE A O 1
ATOM 838 N N . VAL A 1 102 ? 7.963 3.245 -17.638 1.00 81.12 102 VAL A N 1
ATOM 839 C CA . VAL A 1 102 ? 8.846 4.281 -18.205 1.00 81.12 102 VAL A CA 1
ATOM 840 C C . VAL A 1 102 ? 10.293 3.787 -18.274 1.00 81.12 102 VAL A C 1
ATOM 842 O O . VAL A 1 102 ? 10.954 3.960 -19.296 1.00 81.12 102 VAL A O 1
ATOM 845 N N . LEU A 1 103 ? 10.770 3.120 -17.222 1.00 76.31 103 LEU A N 1
ATOM 846 C CA . LEU A 1 103 ? 12.100 2.519 -17.168 1.00 76.31 103 LEU A CA 1
ATOM 847 C C . LEU A 1 103 ? 12.310 1.454 -18.244 1.00 76.31 103 LEU A C 1
ATOM 849 O O . LEU A 1 103 ? 13.366 1.449 -18.871 1.00 76.31 103 LEU A O 1
ATOM 853 N N . SER A 1 104 ? 11.324 0.590 -18.493 1.00 74.12 104 SER A N 1
ATOM 854 C CA . SER A 1 104 ? 11.406 -0.420 -19.554 1.00 74.12 104 SER A CA 1
ATOM 855 C C . SER A 1 104 ? 11.589 0.205 -20.940 1.00 74.12 104 SER A C 1
ATOM 857 O O . SER A 1 104 ? 12.314 -0.353 -21.758 1.00 74.12 104 SER A O 1
ATOM 859 N N . PHE A 1 105 ? 11.000 1.380 -21.195 1.00 72.31 105 PHE A N 1
ATOM 860 C CA . PHE A 1 105 ? 11.189 2.108 -22.456 1.00 72.31 105 PHE A CA 1
ATOM 861 C C . PHE A 1 105 ? 12.523 2.870 -22.523 1.00 72.31 105 PHE A C 1
ATOM 863 O O . PHE A 1 105 ? 13.151 2.903 -23.579 1.00 72.31 105 PHE A O 1
ATOM 870 N N . VAL A 1 106 ? 12.983 3.450 -21.408 1.00 73.19 106 VAL A N 1
ATOM 871 C CA . VAL A 1 106 ? 14.274 4.169 -21.324 1.00 73.19 106 VAL A CA 1
ATOM 872 C C . VAL A 1 106 ? 15.471 3.209 -21.310 1.00 73.19 106 VAL A C 1
ATOM 874 O O . VAL A 1 106 ? 16.580 3.604 -21.666 1.00 73.19 106 VAL A O 1
ATOM 877 N N . HIS A 1 107 ? 15.260 1.928 -20.975 1.00 67.44 107 HIS A N 1
ATOM 878 C CA . HIS A 1 107 ? 16.315 0.909 -20.988 1.00 67.44 107 HIS A CA 1
ATOM 879 C C . HIS A 1 107 ? 17.017 0.763 -22.350 1.00 67.44 107 HIS A C 1
ATOM 881 O O . HIS A 1 107 ? 18.143 0.283 -22.427 1.00 67.44 107 HIS A O 1
ATOM 887 N N . LEU A 1 108 ? 16.371 1.226 -23.421 1.00 64.81 108 LEU A N 1
ATOM 888 C CA . LEU A 1 108 ? 16.873 1.152 -24.786 1.00 64.81 108 LEU A CA 1
ATOM 889 C C . LEU A 1 108 ? 17.845 2.287 -25.165 1.00 64.81 108 LEU A C 1
ATOM 891 O O . LEU A 1 108 ? 18.433 2.213 -26.243 1.00 64.81 108 LEU A O 1
ATOM 895 N N . THR A 1 109 ? 18.023 3.323 -24.332 1.00 66.94 109 THR A N 1
ATOM 896 C CA . THR A 1 109 ? 18.732 4.558 -24.730 1.00 66.94 109 THR A CA 1
ATOM 897 C C . THR A 1 109 ? 20.043 4.857 -23.988 1.00 66.94 109 THR A C 1
ATOM 899 O O . THR A 1 109 ? 20.995 5.245 -24.660 1.00 66.94 109 THR A O 1
ATOM 902 N N . ASP A 1 110 ? 20.148 4.691 -22.658 1.00 74.62 110 ASP A N 1
ATOM 903 C CA . ASP A 1 110 ? 21.402 4.960 -21.907 1.00 74.62 110 ASP A CA 1
ATOM 904 C C . ASP A 1 110 ? 21.458 4.276 -20.520 1.00 74.62 110 ASP A C 1
ATOM 906 O O . ASP A 1 110 ? 20.629 4.538 -19.645 1.00 74.62 110 ASP A O 1
ATOM 910 N N . GLN A 1 111 ? 22.501 3.464 -20.284 1.00 75.69 111 GLN A N 1
ATOM 911 C CA . GLN A 1 111 ? 22.745 2.715 -19.041 1.00 75.69 111 GLN A CA 1
ATOM 912 C C . GLN A 1 111 ? 22.872 3.610 -17.794 1.00 75.69 111 GLN A C 1
ATOM 914 O O . GLN A 1 111 ? 22.457 3.220 -16.699 1.00 75.69 111 GLN A O 1
ATOM 919 N N . THR A 1 112 ? 23.440 4.812 -17.931 1.00 77.56 112 THR A N 1
ATOM 920 C CA . THR A 1 112 ? 23.738 5.673 -16.772 1.00 77.56 112 THR A CA 1
ATOM 921 C C . THR A 1 112 ? 22.474 6.330 -16.223 1.00 77.56 112 THR A C 1
ATOM 923 O O . THR A 1 112 ? 22.261 6.360 -15.007 1.00 77.56 112 THR A O 1
ATOM 926 N N . SER A 1 113 ? 21.593 6.805 -17.108 1.00 77.12 113 SER A N 1
ATOM 927 C CA . SER A 1 113 ? 20.309 7.398 -16.720 1.00 77.12 113 SER A CA 1
ATOM 928 C C . SER A 1 113 ? 19.405 6.394 -16.001 1.00 77.12 113 SER A C 1
ATOM 930 O O . SER A 1 113 ? 18.719 6.756 -15.047 1.00 77.12 113 SER A O 1
ATOM 932 N N . ILE A 1 114 ? 19.454 5.121 -16.394 1.00 76.81 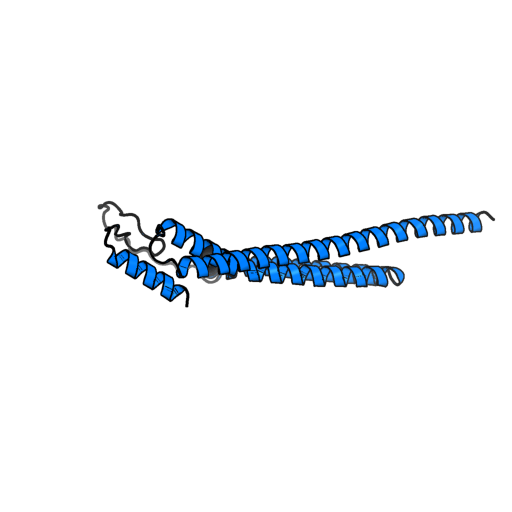114 ILE A N 1
ATOM 933 C CA . ILE A 1 114 ? 18.644 4.049 -15.801 1.00 76.81 114 ILE A CA 1
ATOM 934 C C . ILE A 1 114 ? 18.996 3.832 -14.329 1.00 76.81 114 ILE A C 1
ATOM 936 O O . ILE A 1 114 ? 18.096 3.766 -13.494 1.00 76.81 114 ILE A O 1
ATOM 940 N N . ASN A 1 115 ? 20.287 3.787 -13.987 1.00 78.88 115 ASN A N 1
ATOM 941 C CA . ASN A 1 115 ? 20.726 3.621 -12.598 1.00 78.88 115 ASN A CA 1
ATOM 942 C C . ASN A 1 115 ? 20.224 4.760 -11.701 1.00 78.88 115 ASN A C 1
ATOM 944 O O . ASN A 1 115 ? 19.744 4.515 -10.595 1.00 78.88 115 ASN A O 1
ATOM 948 N N . LEU A 1 116 ? 20.288 6.003 -12.190 1.00 80.19 116 LEU A N 1
ATOM 949 C CA . LEU A 1 116 ? 19.786 7.166 -11.462 1.00 80.19 116 LEU A CA 1
ATOM 950 C C . LEU A 1 116 ? 18.266 7.076 -11.261 1.00 80.19 116 LEU A C 1
ATOM 952 O O . LEU A 1 116 ? 17.790 7.271 -10.143 1.00 80.19 116 LEU A O 1
ATOM 956 N N . ILE A 1 117 ? 17.506 6.709 -12.297 1.00 79.81 117 ILE A N 1
ATOM 957 C CA . ILE A 1 117 ? 16.052 6.532 -12.186 1.00 79.81 117 ILE A CA 1
ATOM 958 C C . ILE A 1 117 ? 15.711 5.408 -11.193 1.00 79.81 117 ILE A C 1
ATOM 960 O O . ILE A 1 117 ? 14.821 5.593 -10.364 1.00 79.81 117 ILE A O 1
ATOM 964 N N . PHE A 1 118 ? 16.441 4.287 -11.193 1.00 79.62 118 PHE A N 1
ATOM 965 C CA . PHE A 1 118 ? 16.250 3.220 -10.204 1.00 79.62 118 PHE A CA 1
ATOM 966 C C . PHE A 1 118 ? 16.428 3.720 -8.771 1.00 79.62 118 PHE A C 1
ATOM 968 O O . PHE A 1 118 ? 15.586 3.434 -7.920 1.00 79.62 118 PHE A O 1
ATOM 975 N N . VAL A 1 119 ? 17.476 4.502 -8.496 1.00 84.06 119 VAL A N 1
ATOM 976 C CA . VAL A 1 119 ? 17.691 5.090 -7.164 1.00 84.06 119 VAL A CA 1
ATOM 977 C C . VAL A 1 119 ? 16.501 5.962 -6.752 1.00 84.06 119 VAL A C 1
ATOM 979 O O . VAL A 1 119 ? 16.014 5.832 -5.627 1.00 84.06 119 VAL A O 1
ATOM 982 N N . PHE A 1 120 ? 15.974 6.793 -7.657 1.00 80.75 120 PHE A N 1
ATOM 983 C CA . PHE A 1 120 ? 14.780 7.599 -7.382 1.00 80.75 120 PHE A CA 1
ATOM 984 C C . PHE A 1 120 ? 13.534 6.743 -7.120 1.00 80.75 120 PHE A C 1
ATOM 986 O O . PHE A 1 120 ? 12.792 7.033 -6.183 1.00 80.75 120 PHE A O 1
ATOM 993 N N . VAL A 1 121 ? 13.319 5.666 -7.880 1.00 80.75 121 VAL A N 1
ATOM 994 C CA . VAL A 1 121 ? 12.206 4.726 -7.653 1.00 80.75 121 VAL A CA 1
ATOM 995 C C . VAL A 1 121 ? 12.301 4.070 -6.286 1.00 80.75 121 VAL A C 1
ATOM 997 O O . VAL A 1 121 ? 11.308 4.030 -5.556 1.00 80.75 121 VAL A O 1
ATOM 1000 N N . PHE A 1 122 ? 13.482 3.573 -5.919 1.00 82.69 122 PHE A N 1
ATOM 1001 C CA . PHE A 1 122 ? 13.702 2.965 -4.610 1.00 82.69 122 PHE A CA 1
ATOM 1002 C C . PHE A 1 122 ? 13.468 3.970 -3.483 1.00 82.69 122 PHE A C 1
ATOM 1004 O O . PHE A 1 122 ? 12.822 3.627 -2.493 1.00 82.69 122 PHE A O 1
ATOM 1011 N N . LEU A 1 123 ? 13.917 5.217 -3.648 1.00 86.44 123 LEU A N 1
ATOM 1012 C CA . LEU A 1 123 ? 13.693 6.277 -2.670 1.00 86.44 123 LEU A CA 1
ATOM 1013 C C . LEU A 1 123 ? 12.201 6.609 -2.516 1.00 86.44 123 LEU A C 1
ATOM 1015 O O . LEU A 1 123 ? 11.704 6.663 -1.393 1.00 86.44 123 LEU A O 1
ATOM 1019 N N . ILE A 1 124 ? 11.469 6.778 -3.623 1.00 82.56 124 ILE A N 1
ATOM 1020 C CA . ILE A 1 124 ? 10.018 7.031 -3.604 1.00 82.56 124 ILE A CA 1
ATOM 1021 C C . ILE A 1 124 ? 9.287 5.862 -2.938 1.00 82.56 124 ILE A C 1
ATOM 1023 O O . ILE A 1 124 ? 8.477 6.077 -2.040 1.00 82.56 124 ILE A O 1
ATOM 1027 N N . THR A 1 125 ? 9.628 4.627 -3.309 1.00 82.25 125 THR A N 1
ATOM 1028 C CA . THR A 1 125 ? 9.033 3.414 -2.731 1.00 82.25 125 THR A CA 1
ATOM 1029 C C . THR A 1 125 ? 9.295 3.333 -1.225 1.00 82.25 125 THR A C 1
ATOM 1031 O O . THR A 1 125 ? 8.387 3.031 -0.450 1.00 82.25 125 THR A O 1
ATOM 1034 N N . ALA A 1 126 ? 10.510 3.658 -0.775 1.00 88.12 126 ALA A N 1
ATOM 1035 C CA . ALA A 1 126 ? 10.846 3.720 0.645 1.00 88.12 126 ALA A CA 1
ATOM 1036 C C . ALA A 1 126 ? 10.029 4.797 1.384 1.00 88.12 126 ALA A C 1
ATOM 1038 O O . ALA A 1 126 ? 9.480 4.521 2.454 1.00 88.12 126 ALA A O 1
ATOM 1039 N N . CYS A 1 127 ? 9.878 5.990 0.799 1.00 87.62 127 CYS A N 1
ATOM 1040 C CA . CYS A 1 127 ? 9.038 7.063 1.339 1.00 87.62 127 CYS A CA 1
ATOM 1041 C C . CYS A 1 127 ? 7.559 6.655 1.431 1.00 87.62 127 CYS A C 1
ATOM 1043 O O . CYS A 1 127 ? 6.900 6.941 2.434 1.00 87.62 127 CYS A O 1
ATOM 1045 N N . CYS A 1 128 ? 7.031 5.953 0.426 1.00 84.81 128 CYS A N 1
ATOM 1046 C CA . CYS A 1 128 ? 5.671 5.422 0.442 1.00 84.81 128 CYS A CA 1
ATOM 1047 C C . CYS A 1 128 ? 5.497 4.352 1.526 1.00 84.81 128 CYS A C 1
ATOM 1049 O O . CYS A 1 128 ? 4.555 4.438 2.310 1.00 84.81 128 CYS A O 1
ATOM 1051 N N . ASN A 1 129 ? 6.434 3.410 1.656 1.00 86.62 129 ASN A N 1
ATOM 1052 C CA . ASN A 1 129 ? 6.409 2.395 2.716 1.00 86.62 129 ASN A CA 1
ATOM 1053 C C . ASN A 1 129 ? 6.445 3.018 4.119 1.00 86.62 129 ASN A C 1
ATOM 1055 O O . ASN A 1 129 ? 5.695 2.603 5.005 1.00 86.62 129 ASN A O 1
ATOM 1059 N N . LEU A 1 130 ? 7.263 4.054 4.318 1.00 89.62 130 LEU A N 1
ATOM 1060 C CA . LEU A 1 130 ? 7.269 4.824 5.560 1.00 89.62 130 LEU A CA 1
ATOM 1061 C C . LEU A 1 130 ? 5.920 5.528 5.783 1.00 89.62 130 LEU A C 1
ATOM 1063 O O . LEU A 1 130 ? 5.379 5.499 6.887 1.00 89.62 130 LEU A O 1
ATOM 1067 N N . SER A 1 131 ? 5.339 6.109 4.732 1.00 87.12 131 SER A N 1
ATOM 1068 C CA . SER A 1 131 ? 4.031 6.773 4.788 1.00 87.12 131 SER A CA 1
ATOM 1069 C C . SER A 1 131 ? 2.901 5.809 5.166 1.00 87.12 131 SER A C 1
ATOM 1071 O O . SER A 1 131 ? 2.030 6.180 5.956 1.00 87.12 131 SER A O 1
ATOM 1073 N N . ILE A 1 132 ? 2.931 4.559 4.686 1.00 89.56 132 ILE A N 1
ATOM 1074 C CA . ILE A 1 132 ? 1.998 3.493 5.093 1.00 89.56 132 ILE A CA 1
ATOM 1075 C C . ILE A 1 132 ? 2.094 3.269 6.606 1.00 89.56 132 ILE A C 1
ATOM 1077 O O . ILE A 1 132 ? 1.079 3.298 7.303 1.00 89.56 132 ILE A O 1
ATOM 1081 N N . GLN A 1 133 ? 3.307 3.113 7.142 1.00 89.69 133 GLN A N 1
ATOM 1082 C CA . GLN A 1 133 ? 3.515 2.903 8.579 1.00 89.69 133 GLN A CA 1
ATOM 1083 C C . GLN A 1 133 ? 3.049 4.105 9.412 1.00 89.69 133 GLN A C 1
ATOM 1085 O O . GLN A 1 133 ? 2.343 3.933 10.407 1.00 89.69 133 GLN A O 1
ATOM 1090 N N . ILE A 1 134 ? 3.380 5.328 8.982 1.00 89.31 134 ILE A N 1
ATOM 1091 C CA . ILE A 1 134 ? 2.929 6.565 9.636 1.00 89.31 134 ILE A CA 1
ATOM 1092 C C . ILE A 1 134 ? 1.401 6.645 9.641 1.00 89.31 134 ILE A C 1
ATOM 1094 O O . ILE A 1 134 ? 0.810 7.023 10.653 1.00 89.31 134 ILE A O 1
ATOM 1098 N N . THR A 1 135 ? 0.755 6.258 8.541 1.00 89.62 135 THR A N 1
ATOM 1099 C CA . THR A 1 135 ? -0.708 6.232 8.415 1.00 89.62 135 THR A CA 1
ATOM 1100 C C . THR A 1 135 ? -1.308 5.246 9.416 1.00 89.62 135 THR A C 1
ATOM 1102 O O . THR A 1 135 ? -2.164 5.629 10.212 1.00 89.62 135 THR A O 1
ATOM 1105 N N . VAL A 1 136 ? -0.797 4.013 9.477 1.00 90.12 136 VAL A N 1
ATOM 1106 C CA . VAL A 1 136 ? -1.248 3.004 10.450 1.00 90.12 136 VAL A CA 1
ATOM 1107 C C . VAL A 1 136 ? -1.113 3.516 11.887 1.00 90.12 136 VAL A C 1
ATOM 1109 O O . VAL A 1 136 ? -2.067 3.431 12.660 1.00 90.12 136 VAL A O 1
ATOM 1112 N N . ILE A 1 137 ? 0.031 4.108 12.243 1.00 90.00 137 ILE A N 1
ATOM 1113 C CA . ILE A 1 137 ? 0.262 4.653 13.589 1.00 90.00 137 ILE A CA 1
ATOM 1114 C C . ILE A 1 137 ? -0.682 5.825 13.883 1.00 90.00 137 ILE A C 1
ATOM 1116 O O . ILE A 1 137 ? -1.215 5.920 14.987 1.00 90.00 137 ILE A O 1
ATOM 1120 N N . SER A 1 138 ? -0.905 6.712 12.912 1.00 87.25 138 SER A N 1
ATOM 1121 C CA . SER A 1 138 ? -1.708 7.927 13.088 1.00 87.25 138 SER A CA 1
ATOM 1122 C C . SER A 1 138 ? -3.195 7.622 13.259 1.00 87.25 138 SER A C 1
ATOM 1124 O O . SER A 1 138 ? -3.841 8.206 14.135 1.00 87.25 138 SER A O 1
ATOM 1126 N N . PHE A 1 139 ? -3.731 6.696 12.459 1.00 85.12 139 PHE A N 1
ATOM 1127 C CA . PHE A 1 139 ? -5.153 6.346 12.468 1.00 85.12 139 PHE A CA 1
ATOM 1128 C C . PHE A 1 139 ? -5.517 5.309 13.535 1.00 85.12 139 PHE A C 1
ATOM 1130 O O . PHE A 1 139 ? -6.674 5.252 13.954 1.00 85.12 139 PHE A O 1
ATOM 1137 N N . HIS A 1 140 ? -4.563 4.518 14.029 1.00 83.94 140 HIS A N 1
ATOM 1138 C CA . HIS A 1 140 ? -4.828 3.562 15.098 1.00 83.94 140 HIS A CA 1
ATOM 1139 C C . HIS A 1 140 ? -4.714 4.239 16.482 1.00 83.94 140 HIS A C 1
ATOM 1141 O O . HIS A 1 140 ? -3.616 4.589 16.914 1.00 83.94 140 HIS A O 1
ATOM 1147 N N . PRO A 1 141 ? -5.806 4.376 17.259 1.00 79.88 141 PRO A N 1
ATOM 1148 C CA . PRO A 1 141 ? -5.843 5.205 18.468 1.00 79.88 141 PRO A CA 1
ATOM 1149 C C . PRO A 1 141 ? -4.876 4.726 19.558 1.00 79.88 141 PRO A C 1
ATOM 1151 O O . PRO A 1 141 ? -4.203 5.541 20.188 1.00 79.88 141 PRO A O 1
ATOM 1154 N N . ILE A 1 142 ? -4.766 3.406 19.754 1.00 85.19 142 ILE A N 1
ATOM 1155 C CA . ILE A 1 142 ? -3.851 2.818 20.748 1.00 85.19 142 ILE A CA 1
ATOM 1156 C C . ILE A 1 142 ? -2.389 3.084 20.362 1.00 85.19 142 ILE 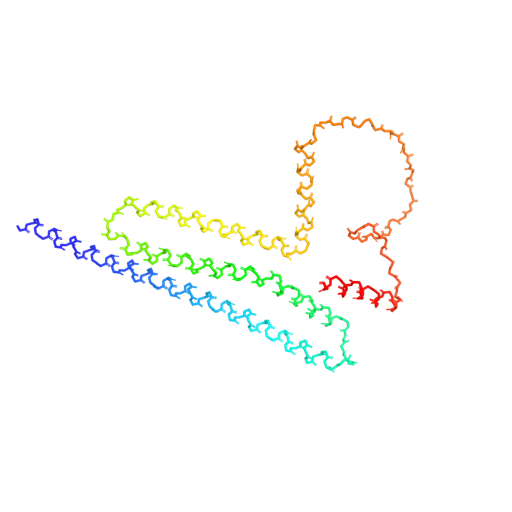A C 1
ATOM 1158 O O . ILE A 1 142 ? -1.637 3.616 21.179 1.00 85.19 142 ILE A O 1
ATOM 1162 N N . LEU A 1 143 ? -2.003 2.783 19.115 1.00 84.19 143 LEU A N 1
ATOM 1163 C CA . LEU A 1 143 ? -0.657 3.043 18.601 1.00 84.19 143 LEU A CA 1
ATOM 1164 C C . LEU A 1 143 ? -0.318 4.534 18.643 1.00 84.19 143 LEU A C 1
ATOM 1166 O O . LEU A 1 143 ? 0.764 4.887 19.094 1.00 84.19 143 LEU A O 1
ATOM 1170 N N . ASN A 1 144 ? -1.245 5.421 18.277 1.00 90.06 144 ASN A N 1
ATOM 1171 C CA . ASN A 1 144 ? -1.045 6.867 18.359 1.00 90.06 144 ASN A CA 1
ATOM 1172 C C . ASN A 1 144 ? -0.790 7.325 19.810 1.00 90.06 144 ASN A C 1
ATOM 1174 O O . ASN A 1 144 ? 0.143 8.088 20.072 1.00 90.06 144 ASN A O 1
ATOM 1178 N N . LYS A 1 145 ? -1.564 6.820 20.788 1.00 90.25 145 LYS A N 1
ATOM 1179 C CA . LYS A 1 145 ? -1.355 7.117 22.222 1.00 90.25 145 LYS A CA 1
ATOM 1180 C C . LYS A 1 145 ? 0.030 6.644 22.678 1.00 90.25 145 LYS A C 1
ATOM 1182 O O . LYS A 1 145 ? 0.759 7.421 23.295 1.00 90.25 145 LYS A O 1
ATOM 1187 N N . GLN A 1 146 ? 0.416 5.414 22.335 1.00 92.62 146 GLN A N 1
ATOM 1188 C CA . GLN A 1 146 ? 1.730 4.852 22.667 1.00 92.62 146 GLN A CA 1
ATOM 1189 C C . GLN A 1 146 ? 2.874 5.626 21.997 1.00 92.62 146 GLN A C 1
ATOM 1191 O O . GLN A 1 146 ? 3.845 5.989 22.659 1.00 92.62 146 GLN A O 1
ATOM 1196 N N . PHE A 1 147 ? 2.741 5.958 20.715 1.00 91.25 147 PHE A N 1
ATOM 1197 C CA . PHE A 1 147 ? 3.728 6.723 19.962 1.00 91.25 147 PHE A CA 1
ATOM 1198 C C . PHE A 1 147 ? 3.928 8.121 20.553 1.00 91.25 147 PHE A C 1
ATOM 1200 O O . PHE A 1 147 ? 5.059 8.525 20.811 1.00 91.25 147 PHE A O 1
ATOM 1207 N N . LYS A 1 148 ? 2.845 8.834 20.890 1.00 92.44 148 LYS A N 1
ATOM 1208 C CA . LYS A 1 148 ? 2.922 10.129 21.588 1.00 92.44 148 LYS A CA 1
ATOM 1209 C C . LYS A 1 148 ? 3.608 10.014 22.950 1.00 92.44 148 LYS A C 1
ATOM 1211 O O . LYS A 1 148 ? 4.357 10.911 23.332 1.00 92.44 148 LYS A O 1
ATOM 1216 N N . GLN A 1 149 ? 3.376 8.932 23.695 1.00 93.81 149 GLN A N 1
ATOM 1217 C CA . GLN A 1 149 ? 4.070 8.687 24.963 1.00 93.81 149 GLN A CA 1
ATOM 1218 C C . GLN A 1 149 ? 5.569 8.437 24.757 1.00 93.81 149 GLN A C 1
ATOM 1220 O O . GLN A 1 149 ? 6.380 8.991 25.501 1.00 93.81 149 GLN A O 1
ATOM 1225 N N . LEU A 1 150 ? 5.949 7.650 23.746 1.00 93.19 150 LEU A N 1
ATOM 1226 C CA . LEU A 1 150 ? 7.349 7.426 23.381 1.00 93.19 150 LEU A CA 1
ATOM 1227 C C . LEU A 1 150 ? 8.024 8.727 22.940 1.00 93.19 150 LEU A C 1
ATOM 1229 O O . LEU A 1 150 ? 9.104 9.039 23.436 1.00 93.19 150 LEU A O 1
ATOM 1233 N N . LEU A 1 151 ? 7.355 9.528 22.109 1.00 93.19 151 LEU A N 1
ATOM 1234 C CA . LEU A 1 151 ? 7.847 10.827 21.660 1.00 93.19 151 LEU A CA 1
ATOM 1235 C C . LEU A 1 151 ? 8.067 11.773 22.846 1.00 93.19 151 LEU A C 1
ATOM 1237 O O . LEU A 1 151 ? 9.129 12.374 22.954 1.00 93.19 151 LEU A O 1
ATOM 1241 N N . LYS A 1 152 ? 7.124 11.836 23.798 1.00 92.31 152 LYS A N 1
ATOM 1242 C CA . LYS A 1 152 ? 7.288 12.613 25.039 1.00 92.31 152 LYS A CA 1
ATOM 1243 C C . LYS A 1 152 ? 8.464 12.118 25.882 1.00 92.31 152 LYS A C 1
ATOM 1245 O O . LYS A 1 152 ? 9.204 12.934 26.425 1.00 92.31 152 LYS A O 1
ATOM 1250 N N . LYS A 1 153 ? 8.660 10.800 26.019 1.00 92.12 153 LYS A N 1
ATOM 1251 C CA . LYS A 1 153 ? 9.810 10.227 26.747 1.00 92.12 153 LYS A CA 1
ATOM 1252 C C . LYS A 1 153 ? 11.132 10.572 26.063 1.00 92.12 153 LYS A C 1
ATOM 1254 O O . LYS A 1 153 ? 12.075 10.965 26.741 1.00 92.12 153 LYS A O 1
ATOM 1259 N N . PHE A 1 154 ? 11.183 10.464 24.740 1.00 92.56 154 PHE A N 1
ATOM 1260 C CA . PHE A 1 154 ? 12.357 10.784 23.935 1.00 92.56 154 PHE A CA 1
ATOM 1261 C C . PHE A 1 154 ? 12.687 12.277 23.986 1.00 92.56 154 PHE A C 1
ATOM 1263 O O . PHE A 1 154 ? 13.813 12.645 24.304 1.00 92.56 154 PHE A O 1
ATOM 1270 N N . GLN A 1 155 ? 11.681 13.133 23.796 1.00 92.94 155 GLN A N 1
ATOM 1271 C CA . GLN A 1 155 ? 11.790 14.582 23.934 1.00 92.94 155 GLN A CA 1
ATOM 1272 C C . GLN A 1 155 ? 12.304 14.953 25.326 1.00 92.94 155 GLN A C 1
ATOM 1274 O O . GLN A 1 155 ? 13.265 15.701 25.445 1.00 92.94 155 GLN A O 1
ATOM 1279 N N . ASN A 1 156 ? 11.734 14.369 26.383 1.00 89.44 156 ASN A N 1
ATOM 1280 C CA . ASN A 1 156 ? 12.209 14.580 27.747 1.00 89.44 156 ASN A CA 1
ATOM 1281 C C . ASN A 1 156 ? 13.641 14.077 27.965 1.00 89.44 156 ASN A C 1
ATOM 1283 O O . ASN A 1 156 ? 14.335 14.655 28.785 1.00 89.44 156 ASN A O 1
ATOM 1287 N N . LYS A 1 157 ? 14.091 13.022 27.279 1.00 90.06 157 LYS A N 1
ATOM 1288 C CA . LYS A 1 157 ? 15.458 12.495 27.409 1.00 90.06 157 LYS A CA 1
ATOM 1289 C C . LYS A 1 157 ? 16.488 13.354 26.669 1.00 90.06 157 LYS A C 1
ATOM 1291 O O . LYS A 1 157 ? 17.599 13.495 27.158 1.00 90.06 157 LYS A O 1
ATOM 1296 N N . ILE A 1 158 ? 16.122 13.911 25.515 1.00 89.56 158 ILE A N 1
ATOM 1297 C CA . ILE A 1 158 ? 17.013 14.753 24.702 1.00 89.56 158 ILE A CA 1
ATOM 1298 C C . ILE A 1 158 ? 17.047 16.196 25.207 1.00 89.56 158 ILE A C 1
ATOM 1300 O O . ILE A 1 158 ? 18.117 16.785 25.291 1.00 89.56 158 ILE A O 1
ATOM 1304 N N . LEU A 1 159 ? 15.890 16.775 25.542 1.00 82.44 159 LEU A N 1
ATOM 1305 C CA . LEU A 1 159 ? 15.786 18.188 25.924 1.00 82.44 159 LEU A CA 1
ATOM 1306 C C . LEU A 1 159 ? 15.971 18.438 27.421 1.00 82.44 159 LEU A C 1
ATOM 1308 O O . LEU A 1 159 ? 16.213 19.581 27.804 1.00 82.44 159 LEU A O 1
ATOM 1312 N N . LYS A 1 160 ? 15.877 17.421 28.290 1.00 67.25 160 LYS A N 1
ATOM 1313 C CA . LYS A 1 160 ? 16.243 17.626 29.696 1.00 67.25 160 LYS A CA 1
ATOM 1314 C C . LYS A 1 160 ? 17.747 17.473 29.867 1.00 67.25 160 LYS A C 1
ATOM 1316 O O . LYS A 1 160 ? 18.261 16.373 30.048 1.00 67.25 160 LYS A O 1
ATOM 1321 N N . VAL A 1 161 ? 18.405 18.628 29.933 1.00 59.81 161 VAL A N 1
ATOM 1322 C CA . VAL A 1 161 ? 19.546 18.854 30.830 1.00 59.81 161 VAL A CA 1
ATOM 1323 C C . VAL A 1 161 ? 19.195 18.234 32.192 1.00 59.81 161 VAL A C 1
ATOM 1325 O O . VAL A 1 161 ? 18.045 18.387 32.623 1.00 59.81 161 VAL A O 1
ATOM 1328 N N . PRO A 1 162 ? 20.113 17.512 32.861 1.00 58.34 162 PRO A N 1
ATOM 1329 C CA . PRO A 1 162 ? 19.857 16.896 34.157 1.00 58.34 162 PRO A CA 1
ATOM 1330 C C . PRO A 1 162 ? 19.454 17.972 35.168 1.00 58.34 162 PRO A C 1
ATOM 1332 O O . PRO A 1 162 ? 20.279 18.616 35.807 1.00 58.34 162 PRO A O 1
ATOM 1335 N N . SER A 1 163 ? 18.150 18.191 35.304 1.00 54.25 163 SER A N 1
ATOM 1336 C CA . SER A 1 163 ? 17.602 18.966 36.398 1.00 54.25 163 SER A CA 1
ATOM 1337 C C . SER A 1 163 ? 17.654 18.040 37.601 1.00 54.25 163 SER A C 1
ATOM 1339 O O . SER A 1 163 ? 16.807 17.156 37.747 1.00 54.25 163 SER A O 1
ATOM 1341 N N . ASN A 1 164 ? 18.712 18.206 38.398 1.00 50.28 164 ASN A N 1
ATOM 1342 C CA . ASN A 1 164 ? 18.849 17.673 39.748 1.00 50.28 164 ASN A CA 1
ATOM 1343 C C . ASN A 1 164 ? 17.606 18.068 40.552 1.00 50.28 164 ASN A C 1
ATOM 1345 O O . ASN A 1 164 ? 17.571 19.101 41.217 1.00 50.28 164 ASN A O 1
ATOM 1349 N N . LYS A 1 165 ? 16.553 17.257 40.478 1.00 49.66 165 LYS A N 1
ATOM 1350 C CA . LYS A 1 165 ? 15.464 17.332 41.438 1.00 49.66 165 LYS A CA 1
ATOM 1351 C C . LYS A 1 165 ? 15.930 16.605 42.685 1.00 49.66 165 LYS A C 1
ATOM 1353 O O . LYS A 1 165 ? 15.908 15.380 42.746 1.00 49.66 165 LYS A O 1
ATOM 1358 N N . ILE A 1 166 ? 16.376 17.405 43.649 1.00 50.81 166 ILE A N 1
ATOM 1359 C CA . ILE A 1 166 ? 16.498 17.030 45.054 1.00 50.81 166 ILE A CA 1
ATOM 1360 C C . ILE A 1 166 ? 15.163 16.394 45.455 1.00 50.81 166 ILE A C 1
ATOM 1362 O O . ILE A 1 166 ? 14.110 17.016 45.323 1.00 50.81 166 ILE A O 1
ATOM 1366 N N . ILE A 1 167 ? 15.219 15.127 45.851 1.00 53.41 167 ILE A N 1
ATOM 1367 C CA . ILE A 1 167 ? 14.078 14.328 46.292 1.00 53.41 167 ILE A CA 1
ATOM 1368 C C . ILE A 1 167 ? 13.772 14.743 47.737 1.00 53.41 167 ILE A C 1
ATOM 1370 O O . ILE A 1 167 ? 14.617 14.501 48.601 1.00 53.41 167 ILE A O 1
ATOM 1374 N N . PRO A 1 168 ? 12.597 15.316 48.056 1.00 46.62 168 PRO A N 1
ATOM 1375 C CA . PRO A 1 168 ? 12.114 15.308 49.424 1.00 46.62 168 PRO A CA 1
ATOM 1376 C C . PRO A 1 168 ? 11.686 13.872 49.728 1.00 46.62 168 PRO A C 1
ATOM 1378 O O . PRO A 1 168 ? 10.737 13.341 49.150 1.00 46.62 168 PRO A O 1
ATOM 1381 N N . SER A 1 169 ? 12.464 13.216 50.583 1.00 49.91 169 SER A N 1
ATOM 1382 C CA . SER A 1 169 ? 12.132 11.924 51.167 1.00 49.91 169 SER A CA 1
ATOM 1383 C C . SER A 1 169 ? 10.970 12.112 52.136 1.00 49.91 169 SER A C 1
ATOM 1385 O O . SER A 1 169 ? 11.194 12.433 53.300 1.00 49.91 169 SER A O 1
ATOM 1387 N N . GLU A 1 170 ? 9.747 11.850 51.689 1.00 44.41 170 GLU A N 1
ATOM 1388 C CA . GLU A 1 170 ? 8.629 11.626 52.600 1.00 44.41 170 GLU A CA 1
ATOM 1389 C C . GLU A 1 170 ? 7.964 10.292 52.257 1.00 44.41 170 GLU A C 1
ATOM 1391 O O . GLU A 1 170 ? 7.268 10.124 51.256 1.00 44.41 170 GLU A O 1
ATOM 1396 N N . LYS A 1 171 ? 8.297 9.287 53.073 1.00 50.62 171 LYS A N 1
ATOM 1397 C CA . LYS A 1 171 ? 7.680 7.963 53.065 1.00 50.62 171 LYS A CA 1
ATOM 1398 C C . LYS A 1 171 ? 6.270 8.099 53.641 1.00 50.62 171 LYS A C 1
ATOM 1400 O O . LYS A 1 171 ? 6.140 8.387 54.826 1.00 50.62 171 LYS A O 1
ATOM 1405 N N . ALA A 1 172 ? 5.244 7.811 52.846 1.00 46.22 172 ALA A N 1
ATOM 1406 C CA . ALA A 1 172 ? 3.912 7.492 53.360 1.00 46.22 172 ALA A CA 1
ATOM 1407 C C . ALA A 1 172 ? 3.670 5.972 53.252 1.00 46.22 172 ALA A C 1
ATOM 1409 O O . ALA A 1 172 ? 4.104 5.354 52.273 1.00 46.22 172 ALA A O 1
ATOM 1410 N N . PRO A 1 173 ? 3.046 5.348 54.267 1.00 50.22 173 PRO A N 1
ATOM 1411 C CA . PRO A 1 173 ? 3.028 3.904 54.432 1.00 50.22 173 PRO A CA 1
ATOM 1412 C C . PRO A 1 173 ? 2.026 3.218 53.500 1.00 50.22 173 PRO A C 1
ATOM 1414 O O . PRO A 1 173 ? 0.951 3.727 53.191 1.00 50.22 173 PRO A O 1
ATOM 1417 N N . ALA A 1 174 ? 2.401 2.009 53.094 1.00 55.34 174 ALA A N 1
ATOM 1418 C CA . ALA A 1 174 ? 1.561 1.065 52.384 1.00 55.34 174 ALA A CA 1
ATOM 1419 C C . ALA A 1 174 ? 0.395 0.596 53.267 1.00 55.34 174 ALA A C 1
ATOM 1421 O O . ALA A 1 174 ? 0.627 0.088 54.361 1.00 55.34 174 ALA A O 1
ATOM 1422 N N . SER A 1 175 ? -0.842 0.721 52.782 1.00 57.69 175 SER A N 1
ATOM 1423 C CA . SER A 1 175 ? -1.918 -0.275 52.953 1.00 57.69 175 SER A CA 1
ATOM 1424 C C . SER A 1 175 ? -3.261 0.268 52.454 1.00 57.69 175 SER A C 1
ATOM 1426 O O . SER A 1 175 ? -3.877 1.107 53.092 1.00 57.69 175 SER A O 1
ATOM 1428 N N . LEU A 1 176 ? -3.723 -0.232 51.307 1.00 43.69 176 LEU A N 1
ATOM 1429 C CA . LEU A 1 176 ? -5.067 -0.798 51.112 1.00 43.69 176 LEU A CA 1
ATOM 1430 C C . LEU A 1 176 ? -5.162 -1.289 49.660 1.00 43.69 176 LEU A C 1
ATOM 1432 O O . LEU A 1 176 ? -4.680 -0.623 48.747 1.00 43.69 176 LEU A O 1
ATOM 1436 N N . GLY A 1 177 ? -5.729 -2.482 49.467 1.00 52.75 177 GLY A N 1
ATOM 1437 C CA . GLY A 1 177 ? -5.745 -3.216 48.199 1.00 52.75 177 GLY A CA 1
ATOM 1438 C C . GLY A 1 177 ? -6.103 -2.353 46.987 1.00 52.75 177 GLY A C 1
ATOM 1439 O O . GLY A 1 177 ? -7.175 -1.752 46.926 1.00 52.75 177 GLY A O 1
ATOM 1440 N N . GLN A 1 178 ? -5.192 -2.300 46.016 1.00 50.06 178 GLN A N 1
ATOM 1441 C CA . GLN A 1 178 ? -5.392 -1.566 44.772 1.00 50.06 178 GLN A CA 1
ATOM 1442 C C . GLN A 1 178 ? -6.472 -2.261 43.936 1.00 50.06 178 GLN A C 1
ATOM 1444 O O . GLN A 1 178 ? -6.229 -3.306 43.334 1.00 50.06 178 GLN A O 1
ATOM 1449 N N . LEU A 1 179 ? -7.670 -1.667 43.896 1.00 57.59 179 LEU A N 1
ATOM 1450 C CA . LEU A 1 179 ? -8.658 -1.967 42.861 1.00 57.59 179 LEU A CA 1
ATOM 1451 C C . LEU A 1 179 ? -8.023 -1.749 41.475 1.00 57.59 179 LEU A C 1
ATOM 1453 O O . LEU A 1 179 ? -7.270 -0.783 41.313 1.00 57.59 179 LEU A O 1
ATOM 1457 N N . PRO A 1 180 ? -8.346 -2.584 40.469 1.00 54.16 180 PRO A N 1
ATOM 1458 C CA . PRO A 1 180 ? -7.834 -2.401 39.119 1.00 54.16 180 PRO A CA 1
ATOM 1459 C C . PRO A 1 180 ? -8.211 -1.007 38.602 1.00 54.16 180 PRO A C 1
ATOM 1461 O O . PRO A 1 180 ? -9.373 -0.592 38.621 1.00 54.16 180 PRO A O 1
ATOM 1464 N N . LEU A 1 181 ? -7.192 -0.266 38.181 1.00 66.38 181 LEU A N 1
ATOM 1465 C CA . LEU A 1 181 ? -7.316 1.067 37.604 1.00 66.38 181 LEU A CA 1
ATOM 1466 C C . LEU A 1 181 ? -7.511 0.936 36.088 1.00 66.38 181 LEU A C 1
ATOM 1468 O O . LEU A 1 181 ? -6.905 0.078 35.446 1.00 6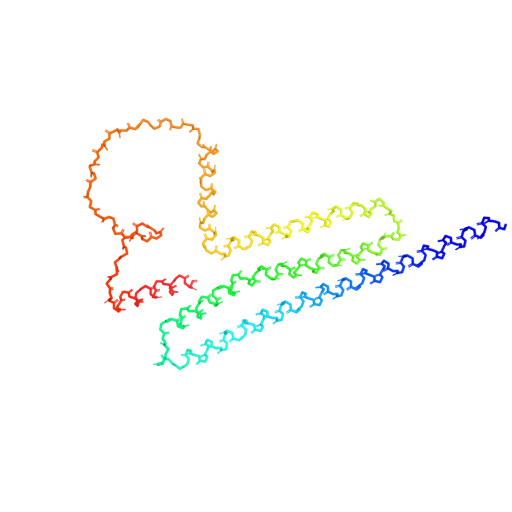6.38 181 LEU A O 1
ATOM 1472 N N . ASN A 1 182 ? -8.354 1.790 35.512 1.00 61.31 182 ASN A N 1
ATOM 1473 C CA . ASN A 1 182 ? -8.491 1.935 34.066 1.00 61.31 182 ASN A CA 1
ATOM 1474 C C . ASN A 1 182 ? -7.189 2.512 33.461 1.00 61.31 182 ASN A C 1
ATOM 1476 O O . ASN A 1 182 ? -6.331 3.047 34.161 1.00 61.31 182 ASN A O 1
ATOM 1480 N N . ILE A 1 183 ? -7.070 2.464 32.135 1.00 54.81 183 ILE A N 1
ATOM 1481 C CA . ILE A 1 183 ? -5.960 2.949 31.296 1.00 54.81 183 ILE A CA 1
ATOM 1482 C C . ILE A 1 183 ? -5.652 4.450 31.523 1.00 54.81 183 ILE A C 1
ATOM 1484 O O . ILE A 1 183 ? -4.586 4.930 31.134 1.00 54.81 183 ILE A O 1
ATOM 1488 N N . ASP A 1 184 ? -6.561 5.185 32.167 1.00 58.16 184 ASP A N 1
ATOM 1489 C CA . ASP A 1 184 ? -6.427 6.605 32.510 1.00 58.16 184 ASP A CA 1
ATOM 1490 C C . ASP A 1 184 ? -6.224 6.866 34.021 1.00 58.16 184 ASP A C 1
ATOM 1492 O O . ASP A 1 184 ? -6.153 8.015 34.441 1.00 58.16 184 ASP A O 1
ATOM 1496 N N . GLY A 1 185 ? -6.058 5.820 34.843 1.00 59.78 185 GLY A N 1
ATOM 1497 C CA . GLY A 1 185 ? -5.749 5.940 36.276 1.00 59.78 185 GLY A CA 1
ATOM 1498 C C . GLY A 1 185 ? -6.960 6.130 37.195 1.00 59.78 185 GLY A C 1
ATOM 1499 O O . GLY A 1 185 ? -6.788 6.437 38.369 1.00 59.78 185 GLY A O 1
ATOM 1500 N N . GLU A 1 186 ? -8.176 5.935 36.686 1.00 61.50 186 GLU A N 1
ATOM 1501 C CA . GLU A 1 186 ? -9.414 5.989 37.472 1.00 61.50 186 GLU A CA 1
ATOM 1502 C C . GLU A 1 186 ? -9.839 4.588 37.937 1.00 61.50 186 GLU A C 1
ATOM 1504 O O . GLU A 1 186 ? -9.625 3.599 37.234 1.00 61.50 186 GLU A O 1
ATOM 1509 N N . HIS A 1 187 ? -10.444 4.477 39.122 1.00 60.28 187 HIS A N 1
ATOM 1510 C CA . HIS A 1 187 ? -10.909 3.194 39.656 1.00 60.28 187 HIS A CA 1
ATOM 1511 C C . HIS A 1 187 ? -12.044 2.608 38.798 1.00 60.28 187 HIS A C 1
ATOM 1513 O O . HIS A 1 187 ? -13.061 3.266 38.574 1.00 60.28 187 HIS A O 1
ATOM 1519 N N . LEU A 1 188 ? -11.900 1.352 38.351 1.00 54.25 188 LEU A N 1
ATOM 1520 C CA . LEU A 1 188 ? -12.965 0.622 37.654 1.00 54.25 188 LEU A CA 1
ATOM 1521 C C . LEU A 1 188 ? -14.086 0.277 38.643 1.00 54.25 188 LEU A C 1
ATOM 1523 O O . LEU A 1 188 ? -14.066 -0.759 39.305 1.00 54.25 188 LEU A O 1
ATOM 1527 N N . ILE A 1 189 ? -15.082 1.155 38.752 1.00 56.72 189 ILE A N 1
ATOM 1528 C CA . ILE A 1 189 ? -16.322 0.864 39.473 1.00 56.72 189 ILE A CA 1
ATOM 1529 C C . ILE A 1 189 ? -17.145 -0.098 38.610 1.00 56.72 189 ILE A C 1
ATOM 1531 O O . ILE A 1 189 ? -17.915 0.320 37.747 1.00 56.72 189 ILE A O 1
ATOM 1535 N N . ILE A 1 190 ? -16.997 -1.403 38.850 1.00 50.94 190 ILE A N 1
ATOM 1536 C CA . ILE A 1 190 ? -17.936 -2.419 38.365 1.00 50.94 190 ILE A CA 1
ATOM 1537 C C . ILE A 1 190 ? -19.120 -2.423 39.336 1.00 50.94 190 ILE A C 1
ATOM 1539 O O . ILE A 1 190 ? -19.195 -3.222 40.264 1.00 50.94 190 ILE A O 1
ATOM 1543 N N . LYS A 1 191 ? -20.038 -1.473 39.162 1.00 50.28 191 LYS A N 1
ATOM 1544 C CA . LYS A 1 191 ? -21.425 -1.668 39.586 1.00 50.28 191 LYS A CA 1
ATOM 1545 C C . LYS A 1 191 ? -22.229 -1.849 38.313 1.00 50.28 191 LYS A C 1
ATOM 1547 O O . LYS A 1 191 ? -22.196 -0.971 37.452 1.00 50.28 191 LYS A O 1
ATOM 1552 N N . GLU A 1 192 ? -22.911 -2.988 38.197 1.00 50.38 192 GLU A N 1
ATOM 1553 C CA . GLU A 1 192 ? -23.986 -3.220 37.230 1.00 50.38 192 GLU A CA 1
ATOM 1554 C C . GLU A 1 192 ? -25.078 -2.178 37.472 1.00 50.38 192 GLU A C 1
ATOM 1556 O O . GLU A 1 192 ? -26.054 -2.401 38.178 1.00 50.38 192 GLU A O 1
ATOM 1561 N N . ASN A 1 193 ? -24.862 -0.979 36.953 1.00 53.81 193 ASN A N 1
ATOM 1562 C CA . ASN A 1 193 ? -25.855 0.064 36.937 1.00 53.81 193 ASN A CA 1
ATOM 1563 C C . ASN A 1 193 ? -26.078 0.394 35.469 1.00 53.81 193 ASN A C 1
ATOM 1565 O O . ASN A 1 193 ? -25.196 0.924 34.787 1.00 53.81 193 ASN A O 1
ATOM 1569 N N . THR A 1 194 ? -27.236 -0.019 34.969 1.00 58.59 194 THR A N 1
ATOM 1570 C CA . THR A 1 194 ? -27.641 0.039 33.561 1.00 58.59 194 THR A CA 1
ATOM 1571 C C . THR A 1 194 ? -27.481 1.452 32.996 1.00 58.59 194 THR A C 1
ATOM 1573 O O . THR A 1 194 ? -27.034 1.614 31.862 1.00 58.59 194 THR A O 1
ATOM 1576 N N . GLU A 1 195 ? -27.704 2.475 33.827 1.00 62.69 195 GLU A N 1
ATOM 1577 C CA . GLU A 1 195 ? -27.476 3.885 33.493 1.00 62.69 195 GLU A CA 1
ATOM 1578 C C . GLU A 1 195 ? -26.006 4.227 33.231 1.00 62.69 195 GLU A C 1
ATOM 1580 O O . GLU A 1 195 ? -25.704 5.005 32.331 1.00 62.69 195 GLU A O 1
ATOM 1585 N N . LEU A 1 196 ? -25.069 3.646 33.983 1.00 59.41 196 LEU A N 1
ATOM 1586 C CA . LEU A 1 196 ? -23.638 3.934 33.850 1.00 59.41 196 LEU A CA 1
ATOM 1587 C C . LEU A 1 196 ? -23.074 3.294 32.577 1.00 59.41 196 LEU A C 1
ATOM 1589 O O . LEU A 1 196 ? -22.237 3.889 31.903 1.00 59.41 196 LEU A O 1
ATOM 1593 N N . CYS A 1 197 ? -23.616 2.136 32.192 1.00 56.91 197 CYS A N 1
ATOM 1594 C CA . CYS A 1 197 ? -23.345 1.503 30.905 1.00 56.91 197 CYS A CA 1
ATOM 1595 C C . CYS A 1 197 ? -23.885 2.355 29.743 1.00 56.91 197 CYS A C 1
ATOM 1597 O O . CYS A 1 197 ? -23.184 2.582 28.758 1.00 56.91 197 CYS A O 1
ATOM 1599 N N . GLN A 1 198 ? -25.088 2.915 29.890 1.00 61.88 198 GLN A N 1
ATOM 1600 C CA . GLN A 1 198 ? -25.693 3.821 28.909 1.00 61.88 198 GLN A CA 1
ATOM 1601 C C . GLN A 1 198 ? -24.912 5.136 28.785 1.00 61.88 198 GLN A C 1
ATOM 1603 O O . GLN A 1 198 ? -24.664 5.606 27.679 1.00 61.88 198 GLN A O 1
ATOM 1608 N N . LYS A 1 199 ? -24.429 5.675 29.907 1.00 67.44 199 LYS A N 1
ATOM 1609 C CA . LYS A 1 199 ? -23.594 6.881 29.968 1.00 67.44 199 LYS A CA 1
ATOM 1610 C C . LYS A 1 199 ? -22.188 6.647 29.410 1.00 67.44 199 LYS A C 1
ATOM 1612 O O . LYS A 1 199 ? -21.629 7.522 28.755 1.00 67.44 199 LYS A O 1
ATOM 1617 N N . HIS A 1 200 ? -21.627 5.454 29.612 1.00 62.38 200 HIS A N 1
ATOM 1618 C CA . HIS A 1 200 ? -20.385 5.033 28.963 1.00 62.38 200 HIS A CA 1
ATOM 1619 C C . HIS A 1 200 ? -20.573 4.887 27.448 1.00 62.38 200 HIS A C 1
ATOM 1621 O O . HIS A 1 200 ? -19.721 5.315 26.674 1.00 62.38 200 HIS A O 1
ATOM 1627 N N . PHE A 1 201 ? -21.721 4.365 27.013 1.00 62.75 201 PHE A N 1
ATOM 1628 C CA . PHE A 1 201 ? -22.071 4.278 25.599 1.00 62.75 201 PHE A CA 1
ATOM 1629 C C . PHE A 1 201 ? -22.294 5.659 24.966 1.00 62.75 201 PHE A C 1
ATOM 1631 O O . PHE A 1 201 ? -21.854 5.891 23.847 1.00 62.75 201 PHE A O 1
ATOM 1638 N N . GLU A 1 202 ? -22.907 6.598 25.688 1.00 69.00 202 GLU A N 1
ATOM 1639 C CA . GLU A 1 202 ? -23.026 8.009 25.293 1.00 69.00 202 GLU A CA 1
ATOM 1640 C C . GLU A 1 202 ? -21.653 8.689 25.188 1.00 69.00 202 GLU A C 1
ATOM 1642 O O . GLU A 1 202 ? -21.398 9.400 24.221 1.00 69.00 202 GLU A O 1
ATOM 1647 N N . MET A 1 203 ? -20.731 8.429 26.124 1.00 65.50 203 MET A N 1
ATOM 1648 C CA . MET A 1 203 ? -19.347 8.917 26.032 1.00 65.50 203 MET A CA 1
ATOM 1649 C C . MET A 1 203 ? -18.611 8.340 24.823 1.00 65.50 203 MET A C 1
ATOM 1651 O O . MET A 1 203 ? -17.945 9.083 24.103 1.00 65.50 203 MET A O 1
ATOM 1655 N N . LEU A 1 204 ? -18.759 7.039 24.563 1.00 52.59 204 LEU A N 1
ATOM 1656 C CA . LEU A 1 204 ? -18.209 6.413 23.363 1.00 52.59 204 LEU A CA 1
ATOM 1657 C C . LEU A 1 204 ? -18.824 7.030 22.103 1.00 52.59 204 LEU A C 1
ATOM 1659 O O . LEU A 1 204 ? -18.082 7.419 21.209 1.00 52.59 204 LEU A O 1
ATOM 1663 N N . LYS A 1 205 ? -20.144 7.233 22.072 1.00 65.88 205 LYS A N 1
ATOM 1664 C CA . LYS A 1 205 ? -20.859 7.891 20.972 1.00 65.88 205 LYS A CA 1
ATOM 1665 C C . LYS A 1 205 ? -20.370 9.316 20.723 1.00 65.88 205 LYS A C 1
ATOM 1667 O O . LYS A 1 205 ? -20.157 9.682 19.577 1.00 65.88 205 LYS A O 1
ATOM 1672 N N . LYS A 1 206 ? -20.120 10.089 21.778 1.00 63.09 206 LYS A N 1
ATOM 1673 C CA . LYS A 1 206 ? -19.585 11.452 21.681 1.00 63.09 206 LYS A CA 1
ATOM 1674 C C . LYS A 1 206 ? -18.118 11.487 21.240 1.00 63.09 206 LYS A C 1
ATOM 1676 O O . LYS A 1 206 ? -17.685 12.469 20.664 1.00 63.09 206 LYS A O 1
ATOM 1681 N N . SER A 1 207 ? -17.361 10.413 21.480 1.00 47.72 207 SER A N 1
ATOM 1682 C CA . SER A 1 207 ? -16.016 10.226 20.910 1.00 47.72 207 SER A CA 1
ATOM 1683 C C . SER A 1 207 ? -16.027 9.753 19.447 1.00 47.72 207 SER A C 1
ATOM 1685 O O . SER A 1 207 ? -14.965 9.625 18.836 1.00 47.72 207 SER A O 1
ATOM 1687 N N . TRP A 1 208 ? -17.209 9.424 18.908 1.00 47.41 208 TRP A N 1
ATOM 1688 C CA . TRP A 1 208 ? -17.415 8.995 17.521 1.00 47.41 208 TRP A CA 1
ATOM 1689 C C . TRP A 1 208 ? -17.828 10.141 16.580 1.00 47.41 208 TRP A C 1
ATOM 1691 O O . TRP A 1 208 ? -17.811 9.916 15.365 1.00 47.41 208 TRP A O 1
ATOM 1701 N N . GLU A 1 209 ? -18.188 11.311 17.125 1.00 40.66 209 GLU A N 1
ATOM 1702 C CA . GLU A 1 209 ? -18.351 12.596 16.414 1.00 40.66 209 GLU A CA 1
ATOM 1703 C C . GLU A 1 209 ? -17.009 13.334 16.318 1.00 40.66 209 GLU A C 1
ATOM 1705 O O . GLU A 1 209 ? -16.709 13.838 15.212 1.00 40.66 209 GLU A O 1
#

Sequence (209 aa):
MFLSFQNAYRQTYYGDSVFDVALGTLITIYGTLFFGLLEIAIIGYIGYYNNTKYKLKTFLYFKHSLSERYQLSENIRTSRQLKPTFILHFINIIISSGVTIVLSFVHLTDQTSINLIFVFVFLITACCNLSIQITVISFHPILNKQFKQLLKKFQNKILKVPSNKIIPSEKAPASLGQLPLNIDGEHLIIKENTELCQKHFEMLKKSWE

pLDDT: mean 76.08, std 13.59, range [40.66, 93.81]

InterPro domains:
  IPR004151 7TM GPCR, serpentine receptor class e (Sre) [PF03125] (29-168)
  IPR052854 Nematode Serpentine Receptor Class Epsilon [PTHR47518] (18-209)

Radius of gyration: 29.4 Å; chains: 1; bounding box: 69×34×96 Å

Secondary structure (DSSP, 8-state):
-HHHHHHHHHHHHHHHHHHHHHHHHHHHHHHHHHHHHHHHHHHHHHHHHHHHHHHHHHHSTTS--HHHHHHHHHHHHHHHHHHHHHHHHHHHHHHHHHHHHHHHHHTTT-HHHHHHHHHHHHHHHHHHHHHHHHHHHHH-HHHHHHHHHHHHHHHHHHH----------------S--PPBPTTS-B------HHHHHHHHHHHHHT--